Protein AF-D4BNJ8-F1 (afdb_monomer_lite)

Radius of gyration: 36.1 Å; chains: 1; bounding box: 92×86×98 Å

Sequence (258 aa):
MARQASRIDFARETLAFIAYRQGDYKLALREFRTAYRMNGFQDYLPFIADCERGLGNPKKAVELALSDEGKALHGSPKVEMFLVYAGALGDLEMWDKAIDVVHAVGRSQGLPGEYRMRAVQAEQYFLEEAGRNKEAEQLNDLLDRLEDQYADEDIDEDSDDVVVDHDLEDITDDSEVMETLGIDPSEAQYAPELEPEESEEPEESEDAEEPEDDEAAEESDVAESDATEESEESDEPAESEESADDAPAEAESEETEE

InterPro domains:
  IPR011990 Tetratricopeptide-like helical domain superfamily [G3DSA:1.25.40.10] (2-195)

Foldseek 3Di:
DVPVLVVLLVVLQVQLVVCLVVLVLVSNLVSLVVSCVSPVDLLSLLSNLLSCVSVVNLVVSLVSCPDPSVVPDDDPSVLSSLLSNLVSCVSVVVLVVSLVSLVCQLPDPPHQLVSNLSSLQSNLVSCVVVVNNVVSVVSVVVNVVSCVVHVVVPDPVVPPDDPPPPCPPPPPDPVVVCVVVVHDPVVCVPPPPDDPPDDDDDDDDDDDDDDDDDDDDDDDDDDYDDDDDDDDDDDDDDDDDDDDDDDDDDDDDDDDDD

Structure (mmCIF, N/CA/C/O backbone):
data_AF-D4BNJ8-F1
#
_entry.id   AF-D4BNJ8-F1
#
loop_
_atom_site.group_PDB
_atom_site.id
_atom_site.type_symbol
_atom_site.label_atom_id
_atom_site.label_alt_id
_atom_site.label_comp_id
_atom_site.label_asym_id
_atom_site.label_entity_id
_atom_site.label_seq_id
_atom_site.pdbx_PDB_ins_code
_atom_site.Cartn_x
_atom_site.Cartn_y
_atom_site.Cartn_z
_atom_site.occupancy
_atom_site.B_iso_or_equiv
_atom_site.auth_seq_id
_atom_site.auth_comp_id
_atom_site.auth_asym_id
_atom_site.auth_atom_id
_atom_site.pdbx_PDB_model_num
ATOM 1 N N . MET A 1 1 ? 19.213 -4.934 -32.297 1.00 51.72 1 MET A N 1
ATOM 2 C CA . MET A 1 1 ? 19.703 -4.547 -30.951 1.00 51.72 1 MET A CA 1
ATOM 3 C C . MET A 1 1 ? 18.606 -4.375 -29.883 1.00 51.72 1 MET A C 1
ATOM 5 O O . MET A 1 1 ? 18.949 -4.407 -28.714 1.00 51.72 1 MET A O 1
ATOM 9 N N . ALA A 1 2 ? 17.305 -4.286 -30.209 1.00 59.75 2 ALA A N 1
ATOM 10 C CA . ALA A 1 2 ? 16.243 -4.089 -29.199 1.00 59.75 2 ALA A CA 1
ATOM 11 C C . ALA A 1 2 ? 15.861 -5.338 -28.361 1.00 59.75 2 ALA A C 1
ATOM 13 O O . ALA A 1 2 ? 15.387 -5.207 -27.240 1.00 59.75 2 ALA A O 1
ATOM 14 N N . ARG A 1 3 ? 16.098 -6.556 -28.874 1.00 56.00 3 ARG A N 1
ATOM 15 C CA . ARG A 1 3 ? 15.611 -7.815 -28.269 1.00 56.00 3 ARG A CA 1
ATOM 16 C C . ARG A 1 3 ? 16.326 -8.220 -26.967 1.00 56.00 3 ARG A C 1
ATOM 18 O O . ARG A 1 3 ? 15.766 -8.969 -26.176 1.00 56.00 3 ARG A O 1
ATOM 25 N N . GLN A 1 4 ? 17.561 -7.767 -26.744 1.00 62.19 4 GLN A N 1
ATOM 26 C CA . GLN A 1 4 ? 18.328 -8.128 -25.543 1.00 62.19 4 GLN A CA 1
ATOM 27 C C . GLN A 1 4 ? 18.026 -7.194 -24.369 1.00 62.19 4 GLN A C 1
ATOM 29 O O . GLN A 1 4 ? 17.901 -7.669 -23.247 1.00 62.19 4 GLN A O 1
ATOM 34 N N . ALA A 1 5 ? 17.810 -5.900 -24.633 1.00 60.88 5 ALA A N 1
ATOM 35 C CA . ALA A 1 5 ? 17.347 -4.951 -23.622 1.00 60.88 5 ALA A CA 1
ATOM 36 C C . ALA A 1 5 ? 15.962 -5.345 -23.076 1.00 60.88 5 ALA A C 1
ATOM 38 O O . ALA A 1 5 ? 15.812 -5.484 -21.868 1.00 60.88 5 ALA A O 1
ATOM 39 N N . SER A 1 6 ? 15.006 -5.686 -23.954 1.00 66.69 6 SER A N 1
ATOM 40 C CA . SER A 1 6 ? 13.657 -6.103 -23.535 1.00 66.69 6 SER A CA 1
ATOM 41 C C . SER A 1 6 ? 13.642 -7.382 -22.685 1.00 66.69 6 SER A C 1
ATOM 43 O O . SER A 1 6 ? 12.815 -7.525 -21.790 1.00 66.69 6 SER A O 1
ATOM 45 N N . ARG A 1 7 ? 14.562 -8.324 -22.939 1.00 76.75 7 ARG A N 1
ATOM 46 C CA . ARG A 1 7 ? 14.707 -9.547 -22.127 1.00 76.75 7 ARG A CA 1
ATOM 47 C C . ARG A 1 7 ? 15.288 -9.264 -20.743 1.00 76.75 7 ARG A C 1
ATOM 49 O O . ARG A 1 7 ? 14.907 -9.925 -19.784 1.00 76.75 7 ARG A O 1
ATOM 56 N N . ILE A 1 8 ? 16.207 -8.304 -20.641 1.00 80.31 8 ILE A N 1
ATOM 57 C CA . ILE A 1 8 ? 16.801 -7.906 -19.359 1.00 80.31 8 ILE A CA 1
ATOM 58 C C . ILE A 1 8 ? 15.751 -7.203 -18.493 1.00 80.31 8 ILE A C 1
ATOM 60 O O . ILE A 1 8 ? 15.687 -7.486 -17.300 1.00 80.31 8 ILE A O 1
ATOM 64 N N . ASP A 1 9 ? 14.906 -6.355 -19.084 1.00 79.19 9 ASP A N 1
ATOM 65 C CA . ASP A 1 9 ? 13.809 -5.684 -18.373 1.00 79.19 9 ASP A CA 1
ATOM 66 C C . ASP A 1 9 ? 12.853 -6.703 -17.744 1.00 79.19 9 ASP A C 1
ATOM 68 O O . ASP A 1 9 ? 12.615 -6.667 -16.537 1.00 79.19 9 ASP A O 1
ATOM 72 N N . PHE A 1 10 ? 12.397 -7.673 -18.543 1.00 87.81 10 PHE A N 1
ATOM 73 C CA . PHE A 1 10 ? 11.491 -8.731 -18.092 1.00 87.81 10 PHE A CA 1
ATOM 74 C C . PHE A 1 10 ? 12.106 -9.627 -17.005 1.00 87.81 10 PHE A C 1
ATOM 76 O O . PHE A 1 10 ? 11.454 -9.962 -16.016 1.00 87.81 10 PHE A O 1
ATOM 83 N N . ALA A 1 11 ? 13.382 -10.003 -17.147 1.00 92.44 11 ALA A N 1
ATOM 84 C CA . ALA A 1 11 ? 14.069 -10.810 -16.139 1.00 92.44 11 ALA A CA 1
ATOM 85 C C . ALA A 1 11 ? 14.184 -10.072 -14.793 1.00 92.44 11 ALA A C 1
ATOM 87 O O . ALA A 1 11 ? 14.033 -10.684 -13.735 1.00 92.44 11 ALA A O 1
ATOM 88 N N . ARG A 1 12 ? 14.421 -8.754 -14.823 1.00 94.19 12 ARG A N 1
ATOM 89 C CA . ARG A 1 12 ? 14.476 -7.920 -13.613 1.00 94.19 12 ARG A CA 1
ATOM 90 C C . ARG A 1 12 ? 13.119 -7.766 -12.955 1.00 94.19 12 ARG A C 1
ATOM 92 O O . ARG A 1 12 ? 13.034 -7.890 -11.740 1.00 94.19 12 ARG A O 1
ATOM 99 N N . GLU A 1 13 ? 12.080 -7.521 -13.743 1.00 95.12 13 GLU A N 1
ATOM 100 C CA . GLU A 1 13 ? 10.700 -7.469 -13.263 1.00 95.12 13 GLU A CA 1
ATOM 101 C C . GLU A 1 13 ? 10.307 -8.780 -12.570 1.00 95.12 13 GLU A C 1
ATOM 103 O O . GLU A 1 13 ? 9.860 -8.775 -11.425 1.00 95.12 13 GLU A O 1
ATOM 108 N N . THR A 1 14 ? 10.575 -9.912 -13.223 1.00 96.75 14 THR A N 1
ATOM 109 C CA . THR A 1 14 ? 10.285 -11.242 -12.672 1.00 96.75 14 THR A CA 1
ATOM 110 C C . THR A 1 14 ? 11.008 -11.460 -11.341 1.00 96.75 14 THR A C 1
ATOM 112 O O . THR A 1 14 ? 10.397 -11.878 -10.357 1.00 96.75 14 THR A O 1
ATOM 115 N N . LEU A 1 15 ? 12.302 -11.125 -11.274 1.00 97.81 15 LEU A N 1
ATOM 116 C CA . LEU A 1 15 ? 13.073 -11.215 -10.033 1.00 97.81 15 LEU A CA 1
ATOM 117 C C . LEU A 1 15 ? 12.517 -10.289 -8.941 1.00 97.81 15 LEU A C 1
ATOM 119 O O . LEU A 1 15 ? 12.470 -10.691 -7.779 1.00 97.81 15 LEU A O 1
ATOM 123 N N . ALA A 1 16 ? 12.078 -9.079 -9.299 1.00 98.19 16 ALA A N 1
ATOM 124 C CA . ALA A 1 16 ? 11.495 -8.127 -8.362 1.00 98.19 16 ALA A CA 1
ATOM 125 C C . ALA A 1 16 ? 10.220 -8.682 -7.713 1.00 98.19 16 ALA A C 1
ATOM 127 O O . ALA A 1 16 ? 10.100 -8.652 -6.488 1.00 98.19 16 ALA A O 1
ATOM 128 N N . PHE A 1 17 ? 9.309 -9.254 -8.507 1.00 98.06 17 PHE A N 1
ATOM 129 C CA . PHE A 1 17 ? 8.076 -9.854 -7.995 1.00 98.06 17 PHE A CA 1
ATOM 130 C C . PHE A 1 17 ? 8.325 -11.095 -7.135 1.00 98.06 17 PHE A C 1
ATOM 132 O O . PHE A 1 17 ? 7.702 -11.236 -6.081 1.00 98.06 17 PHE A O 1
ATOM 139 N N . ILE A 1 18 ? 9.256 -11.969 -7.535 1.00 98.50 18 ILE A N 1
ATOM 140 C CA . ILE A 1 18 ? 9.632 -13.141 -6.730 1.00 98.50 18 ILE A CA 1
ATOM 141 C C . ILE A 1 18 ? 10.194 -12.693 -5.376 1.00 98.50 18 ILE A C 1
ATOM 143 O O . ILE A 1 18 ? 9.737 -13.168 -4.336 1.00 98.50 18 ILE A O 1
ATOM 147 N N . ALA A 1 19 ? 11.140 -11.749 -5.377 1.00 98.56 19 ALA A N 1
ATOM 148 C CA . ALA A 1 19 ? 11.735 -11.217 -4.155 1.00 98.56 19 ALA A CA 1
ATOM 149 C C . ALA A 1 19 ? 10.689 -10.537 -3.259 1.00 98.56 19 ALA A C 1
ATOM 151 O O . ALA A 1 19 ? 10.668 -10.774 -2.052 1.00 98.56 19 ALA A O 1
ATOM 152 N N . TYR A 1 20 ? 9.783 -9.750 -3.851 1.00 98.50 20 TYR A N 1
ATOM 153 C CA . TYR A 1 20 ? 8.691 -9.090 -3.136 1.00 98.50 20 TYR A CA 1
ATOM 154 C C . TYR A 1 20 ? 7.796 -10.110 -2.431 1.00 98.50 20 TYR A C 1
ATOM 156 O O . TYR A 1 20 ? 7.532 -9.982 -1.238 1.00 98.50 20 TYR A O 1
ATOM 164 N N . ARG A 1 21 ? 7.402 -11.181 -3.130 1.00 98.19 21 ARG A N 1
ATOM 165 C CA . ARG A 1 21 ? 6.550 -12.230 -2.556 1.00 98.19 21 ARG A CA 1
ATOM 166 C C . ARG A 1 21 ? 7.252 -13.051 -1.470 1.00 98.19 21 ARG A C 1
ATOM 168 O O . ARG A 1 21 ? 6.585 -13.568 -0.581 1.00 98.19 21 ARG A O 1
ATOM 175 N N . GLN A 1 22 ? 8.577 -13.157 -1.523 1.00 98.25 22 GLN A N 1
ATOM 176 C CA . GLN A 1 22 ? 9.392 -13.789 -0.479 1.00 98.25 22 GLN A CA 1
ATOM 177 C C . GLN A 1 22 ? 9.694 -12.857 0.707 1.00 98.25 22 GLN A C 1
ATOM 179 O O . GLN A 1 22 ? 10.289 -13.300 1.687 1.00 98.25 22 GLN A O 1
ATOM 184 N N . GLY A 1 23 ? 9.305 -11.580 0.633 1.00 97.94 23 GLY A N 1
ATOM 185 C CA . GLY A 1 23 ? 9.599 -10.582 1.659 1.00 97.94 23 GLY A CA 1
ATOM 186 C C . GLY A 1 23 ? 11.042 -10.063 1.641 1.00 97.94 23 GLY A C 1
ATOM 187 O O . GLY A 1 23 ? 11.434 -9.338 2.556 1.00 97.94 23 GLY A O 1
ATOM 188 N N . ASP A 1 24 ? 11.845 -10.372 0.613 1.00 98.62 24 ASP A N 1
ATOM 189 C CA . ASP A 1 24 ? 13.150 -9.727 0.409 1.00 98.62 24 ASP A CA 1
ATOM 190 C C . ASP A 1 24 ? 12.948 -8.342 -0.225 1.00 98.62 24 ASP A C 1
ATOM 192 O O . ASP A 1 24 ? 13.232 -8.089 -1.401 1.00 98.62 24 ASP A O 1
ATOM 196 N N . TYR A 1 25 ? 12.431 -7.417 0.586 1.00 98.62 25 TYR A N 1
ATOM 197 C CA . TYR A 1 25 ? 12.104 -6.058 0.158 1.00 98.62 25 TYR A CA 1
ATOM 198 C C . TYR A 1 25 ? 13.330 -5.267 -0.299 1.00 98.62 25 TYR A C 1
ATOM 200 O O . TYR A 1 25 ? 13.213 -4.361 -1.123 1.00 98.62 25 TYR A O 1
ATOM 208 N N . LYS A 1 26 ? 14.530 -5.612 0.185 1.00 98.69 26 LYS A N 1
ATOM 209 C CA . LYS A 1 26 ? 15.772 -4.954 -0.234 1.00 98.69 26 LYS A CA 1
ATOM 210 C C . LYS A 1 26 ? 16.114 -5.313 -1.677 1.00 98.69 26 LYS A C 1
ATOM 212 O O . LYS A 1 26 ? 16.446 -4.420 -2.462 1.00 98.69 26 LYS A O 1
ATOM 217 N N . LEU A 1 27 ? 16.041 -6.599 -2.021 1.00 98.56 27 LEU A N 1
ATOM 218 C CA . LEU A 1 27 ? 16.237 -7.070 -3.387 1.00 98.56 27 LEU A CA 1
ATOM 219 C C . LEU A 1 27 ? 15.123 -6.559 -4.305 1.00 98.56 27 LEU A C 1
ATOM 221 O O . LEU A 1 27 ? 15.424 -5.954 -5.335 1.00 98.56 27 LEU A O 1
ATOM 225 N N . ALA A 1 28 ? 13.863 -6.717 -3.894 1.00 98.69 28 ALA A N 1
ATOM 226 C CA . ALA A 1 28 ? 12.701 -6.276 -4.660 1.00 98.69 28 ALA A CA 1
ATOM 227 C C . ALA A 1 28 ? 12.782 -4.785 -5.015 1.00 98.69 28 ALA A C 1
ATOM 229 O O . ALA A 1 28 ? 12.699 -4.415 -6.185 1.00 98.69 28 ALA A O 1
ATOM 230 N N . LEU A 1 29 ? 13.058 -3.922 -4.031 1.00 98.62 29 LEU A N 1
ATOM 231 C CA . LEU A 1 29 ? 13.186 -2.478 -4.233 1.00 98.62 29 LEU A CA 1
ATOM 232 C C . LEU A 1 29 ? 14.278 -2.115 -5.245 1.00 98.62 29 LEU A C 1
ATOM 234 O O . LEU A 1 29 ? 14.100 -1.207 -6.061 1.00 98.62 29 LEU A O 1
ATOM 238 N N . ARG A 1 30 ? 15.425 -2.804 -5.191 1.00 98.50 30 ARG A N 1
ATOM 239 C CA . ARG A 1 30 ? 16.535 -2.579 -6.125 1.00 98.50 30 ARG A CA 1
ATOM 240 C C . ARG A 1 30 ? 16.137 -2.940 -7.554 1.00 98.50 30 ARG A C 1
ATOM 242 O O . ARG A 1 30 ? 16.444 -2.176 -8.477 1.00 98.50 30 ARG A O 1
ATOM 249 N N . GLU A 1 31 ? 15.480 -4.080 -7.736 1.00 98.25 31 GLU A N 1
ATOM 250 C CA . GLU A 1 31 ? 15.080 -4.553 -9.060 1.00 98.25 31 GLU A CA 1
ATOM 251 C C . GLU A 1 31 ? 13.914 -3.735 -9.625 1.00 98.25 31 GLU A C 1
ATOM 253 O O . GLU A 1 31 ? 14.045 -3.252 -10.747 1.00 98.25 31 GLU A O 1
ATOM 258 N N . PHE A 1 32 ? 12.866 -3.426 -8.848 1.00 98.19 32 PHE A N 1
ATOM 259 C CA . PHE A 1 32 ? 11.777 -2.547 -9.299 1.00 98.19 32 PHE A CA 1
ATOM 260 C C . PHE A 1 32 ? 12.277 -1.160 -9.707 1.00 98.19 32 PHE A C 1
ATOM 262 O O . PHE A 1 32 ? 11.915 -0.662 -10.768 1.00 98.19 32 PHE A O 1
ATOM 269 N N . ARG A 1 33 ? 13.172 -0.536 -8.927 1.00 97.56 33 ARG A N 1
ATOM 270 C CA . ARG A 1 33 ? 13.778 0.757 -9.307 1.00 97.56 33 ARG A CA 1
ATOM 271 C C . ARG A 1 33 ? 14.600 0.668 -10.584 1.00 97.56 33 ARG A C 1
ATOM 273 O O . ARG A 1 33 ? 14.717 1.649 -11.316 1.00 97.56 33 ARG A O 1
ATOM 280 N N . THR A 1 34 ? 15.240 -0.470 -10.822 1.00 96.62 34 THR A N 1
ATOM 281 C CA . THR A 1 34 ? 16.028 -0.676 -12.035 1.00 96.62 34 THR A CA 1
ATOM 282 C C . THR A 1 34 ? 15.115 -0.901 -13.230 1.00 96.62 34 THR A C 1
ATOM 284 O O . THR A 1 34 ? 15.275 -0.183 -14.211 1.00 96.62 34 THR A O 1
ATOM 287 N N . ALA A 1 35 ? 14.114 -1.776 -13.117 1.00 95.19 35 ALA A N 1
ATOM 288 C CA . ALA A 1 35 ? 13.086 -1.983 -14.134 1.00 95.19 35 ALA A CA 1
ATOM 289 C C . ALA A 1 35 ? 12.374 -0.664 -14.482 1.00 95.19 35 ALA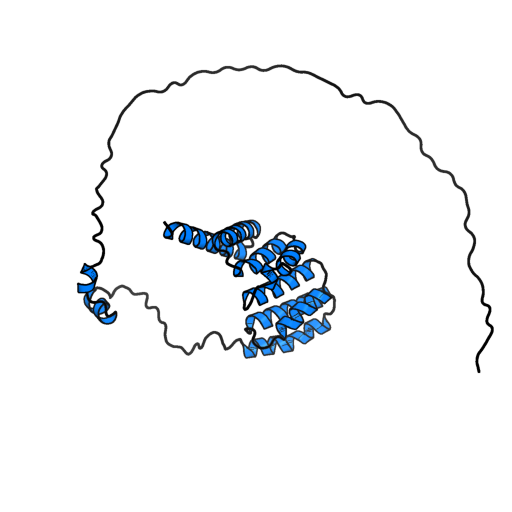 A C 1
ATOM 291 O O . ALA A 1 35 ? 12.335 -0.283 -15.649 1.00 95.19 35 ALA A O 1
ATOM 292 N N . TYR A 1 36 ? 11.950 0.106 -13.474 1.00 95.25 36 TYR A N 1
ATOM 293 C CA . TYR A 1 36 ? 11.321 1.416 -13.657 1.00 95.25 36 TYR A CA 1
ATOM 294 C C . TYR A 1 36 ? 12.204 2.403 -14.428 1.00 95.25 36 TYR A C 1
ATOM 296 O O . TYR A 1 36 ? 11.727 3.086 -15.326 1.00 95.25 36 TYR A O 1
ATOM 304 N N . ARG A 1 37 ? 13.512 2.469 -14.142 1.00 95.12 37 ARG A N 1
ATOM 305 C CA . ARG A 1 37 ? 14.434 3.327 -14.912 1.00 95.12 37 ARG A CA 1
ATOM 306 C C . ARG A 1 37 ? 14.628 2.858 -16.353 1.00 95.12 37 ARG A C 1
ATOM 308 O O . ARG A 1 37 ? 14.961 3.685 -17.196 1.00 95.12 37 ARG A O 1
ATOM 315 N N . MET A 1 38 ? 14.494 1.559 -16.616 1.00 92.38 38 MET A N 1
ATOM 316 C CA . MET A 1 38 ? 14.711 0.986 -17.945 1.00 92.38 38 MET A CA 1
ATOM 317 C C . MET A 1 38 ? 13.496 1.178 -18.857 1.00 92.38 38 MET A C 1
ATOM 319 O O . MET A 1 38 ? 13.671 1.580 -20.005 1.00 92.38 38 MET A O 1
ATOM 323 N N . ASN A 1 39 ? 12.281 0.951 -18.347 1.00 92.06 39 ASN A N 1
ATOM 324 C CA . ASN A 1 39 ? 11.057 0.960 -19.158 1.00 92.06 39 ASN A CA 1
ATOM 325 C C . ASN A 1 39 ? 10.043 2.064 -18.796 1.00 92.06 39 ASN A C 1
ATOM 327 O O . ASN A 1 39 ? 9.120 2.306 -19.569 1.00 92.06 39 ASN A O 1
ATOM 331 N N . GLY A 1 40 ? 10.205 2.754 -17.663 1.00 92.62 40 GLY A N 1
ATOM 332 C CA . GLY A 1 40 ? 9.307 3.825 -17.217 1.00 92.62 40 GLY A CA 1
ATOM 333 C C . GLY A 1 40 ? 7.916 3.362 -16.769 1.00 92.62 40 GLY A C 1
ATOM 334 O O . GLY A 1 40 ? 7.013 4.192 -16.678 1.00 92.62 40 GLY A O 1
ATOM 335 N N . PHE A 1 41 ? 7.711 2.066 -16.517 1.00 94.44 41 PHE A N 1
ATOM 336 C CA . PHE A 1 41 ? 6.387 1.517 -16.225 1.00 94.44 41 PHE A CA 1
ATOM 337 C C . PHE A 1 41 ? 5.912 1.898 -14.816 1.00 94.44 41 PHE A C 1
ATOM 339 O O . PHE A 1 41 ? 6.446 1.433 -13.808 1.00 94.44 41 PHE A O 1
ATOM 346 N N . GLN A 1 42 ? 4.920 2.787 -14.742 1.00 95.56 42 GLN A N 1
ATOM 347 C CA . GLN A 1 42 ? 4.470 3.396 -13.485 1.00 95.56 42 GLN A CA 1
ATOM 348 C C . GLN A 1 42 ? 3.831 2.398 -12.512 1.00 95.56 42 GLN A C 1
ATOM 350 O O . GLN A 1 42 ? 3.833 2.644 -11.308 1.00 95.56 42 GLN A O 1
ATOM 355 N N . ASP A 1 43 ? 3.360 1.251 -12.994 1.00 96.44 43 ASP A N 1
ATOM 356 C CA . ASP A 1 43 ? 2.709 0.224 -12.175 1.00 96.44 43 ASP A CA 1
ATOM 357 C C . ASP A 1 43 ? 3.653 -0.396 -11.131 1.00 96.44 43 ASP A C 1
ATOM 359 O O . ASP A 1 43 ? 3.197 -1.024 -10.180 1.00 96.44 43 ASP A O 1
ATOM 363 N N . TYR A 1 44 ? 4.967 -0.165 -11.234 1.00 97.88 44 TYR A N 1
ATOM 364 C CA . TYR A 1 44 ? 5.924 -0.536 -10.189 1.00 97.88 44 TYR A CA 1
ATOM 365 C C . TYR A 1 44 ? 5.890 0.381 -8.961 1.00 97.88 44 TYR A C 1
ATOM 367 O O . TYR A 1 44 ? 6.391 -0.001 -7.903 1.00 97.88 44 TYR A O 1
ATOM 375 N N . LEU A 1 45 ? 5.342 1.595 -9.064 1.00 98.56 45 LEU A N 1
ATOM 376 C CA . LEU A 1 45 ? 5.397 2.589 -7.987 1.00 98.56 45 LEU A CA 1
ATOM 377 C C . LEU A 1 45 ? 4.759 2.109 -6.669 1.00 98.56 45 LEU A C 1
ATOM 379 O O . LEU A 1 45 ? 5.394 2.321 -5.633 1.00 98.56 45 LEU A O 1
ATOM 383 N N . PRO A 1 46 ? 3.585 1.440 -6.651 1.00 98.69 46 PRO A N 1
ATOM 384 C CA . PRO A 1 46 ? 3.021 0.883 -5.419 1.00 98.69 46 PRO A CA 1
ATOM 385 C C . PRO A 1 46 ? 3.949 -0.147 -4.766 1.00 98.69 46 PRO A C 1
ATOM 387 O O . PRO A 1 46 ? 4.185 -0.078 -3.564 1.00 98.69 46 PRO A O 1
ATOM 390 N N . PHE A 1 47 ? 4.559 -1.037 -5.555 1.00 98.75 47 PHE A N 1
ATOM 391 C CA . PHE A 1 47 ? 5.506 -2.035 -5.047 1.00 98.75 47 PHE A CA 1
ATOM 392 C C . PHE A 1 47 ? 6.779 -1.393 -4.488 1.00 98.75 47 PHE A C 1
ATOM 394 O O . PHE A 1 47 ? 7.284 -1.814 -3.450 1.00 98.75 47 PHE A O 1
ATOM 401 N N . ILE A 1 48 ? 7.293 -0.343 -5.138 1.00 98.81 48 ILE A N 1
ATOM 402 C CA . ILE A 1 48 ? 8.440 0.435 -4.644 1.00 98.81 48 ILE A CA 1
ATOM 403 C C . ILE A 1 48 ? 8.098 1.097 -3.303 1.00 98.81 48 ILE A C 1
ATOM 405 O O . ILE A 1 48 ? 8.908 1.034 -2.377 1.00 98.81 48 ILE A O 1
ATOM 409 N N . ALA A 1 49 ? 6.918 1.717 -3.191 1.00 98.88 49 ALA A N 1
ATOM 410 C CA . ALA A 1 49 ? 6.449 2.329 -1.949 1.00 98.88 49 ALA A CA 1
ATOM 411 C C . ALA A 1 49 ? 6.303 1.283 -0.833 1.00 98.88 49 ALA A C 1
ATOM 413 O O . ALA A 1 49 ? 6.769 1.503 0.284 1.00 98.88 49 ALA A O 1
ATOM 414 N N . ASP A 1 50 ? 5.725 0.124 -1.139 1.00 98.75 50 ASP A N 1
ATOM 415 C CA . ASP A 1 50 ? 5.502 -0.927 -0.151 1.00 98.75 50 ASP A CA 1
ATOM 416 C C . ASP A 1 50 ? 6.808 -1.595 0.298 1.00 98.75 50 ASP A C 1
ATOM 418 O O . ASP A 1 50 ? 7.003 -1.846 1.483 1.00 98.75 50 ASP A O 1
ATOM 422 N N . CYS A 1 51 ? 7.779 -1.768 -0.605 1.00 98.81 51 CYS A N 1
ATOM 423 C CA . CYS A 1 51 ? 9.119 -2.205 -0.212 1.00 98.81 51 CYS A CA 1
ATOM 424 C C . CYS A 1 51 ? 9.801 -1.198 0.728 1.00 98.81 51 CYS A C 1
ATOM 426 O O . CYS A 1 51 ? 10.502 -1.606 1.651 1.00 98.81 51 CYS A O 1
ATOM 428 N N . GLU A 1 52 ? 9.621 0.115 0.525 1.00 98.75 52 GLU A N 1
ATOM 429 C CA . GLU A 1 52 ? 10.138 1.114 1.471 1.00 98.75 52 GLU A CA 1
ATOM 430 C C . GLU A 1 52 ? 9.476 0.970 2.850 1.00 98.75 52 GLU A C 1
ATOM 432 O O . GLU A 1 52 ? 10.190 1.040 3.852 1.00 98.75 52 GLU A O 1
ATOM 437 N N . ARG A 1 53 ? 8.165 0.685 2.928 1.00 98.44 53 ARG A N 1
ATOM 438 C CA . ARG A 1 53 ? 7.499 0.336 4.200 1.00 98.44 53 ARG A CA 1
ATOM 439 C C . ARG A 1 53 ? 8.088 -0.923 4.826 1.00 98.44 53 ARG A C 1
ATOM 441 O O . ARG A 1 53 ? 8.476 -0.889 5.989 1.00 98.44 53 ARG A O 1
ATOM 448 N N . GLY A 1 54 ? 8.235 -1.998 4.049 1.00 98.19 54 GLY A N 1
ATOM 449 C CA . GLY A 1 54 ? 8.807 -3.271 4.501 1.00 98.19 54 GLY A CA 1
ATOM 450 C C . GLY A 1 54 ? 10.253 -3.162 5.003 1.00 98.19 54 GLY A C 1
ATOM 451 O O . GLY A 1 54 ? 10.700 -3.986 5.795 1.00 98.19 54 GLY A O 1
ATOM 452 N N . LEU A 1 55 ? 10.980 -2.116 4.595 1.00 98.56 55 LEU A N 1
ATOM 453 C CA . LEU A 1 55 ? 12.315 -1.768 5.095 1.00 98.56 55 LEU A CA 1
ATOM 454 C C . LEU A 1 55 ? 12.301 -0.778 6.276 1.00 98.56 55 LEU A C 1
ATOM 456 O O . LEU A 1 55 ? 13.363 -0.299 6.677 1.00 98.56 55 LEU A O 1
ATOM 460 N N . GLY A 1 56 ? 11.129 -0.442 6.817 1.00 98.31 56 GLY A N 1
ATOM 461 C CA . GLY A 1 56 ? 10.970 0.486 7.938 1.00 98.31 56 GLY A CA 1
ATOM 462 C C . GLY A 1 56 ? 11.035 1.967 7.553 1.00 98.31 56 GLY A C 1
ATOM 463 O O . GLY A 1 56 ? 11.289 2.810 8.411 1.00 98.31 56 GLY A O 1
ATOM 464 N N . ASN A 1 57 ? 10.806 2.314 6.281 1.00 98.62 57 ASN A N 1
ATOM 465 C CA . ASN A 1 57 ? 10.796 3.696 5.787 1.00 98.62 57 ASN A CA 1
ATOM 466 C C . ASN A 1 57 ? 9.391 4.168 5.344 1.00 98.62 57 ASN A C 1
ATOM 468 O O . ASN A 1 57 ? 9.241 4.642 4.211 1.00 98.62 57 ASN A O 1
ATOM 472 N N . PRO A 1 58 ? 8.353 4.135 6.201 1.00 98.56 58 PRO A N 1
ATOM 473 C CA . PRO A 1 58 ? 6.990 4.497 5.794 1.00 98.56 58 PRO A CA 1
ATOM 474 C C . PRO A 1 58 ? 6.863 5.953 5.314 1.00 98.56 58 PRO A C 1
ATOM 476 O O . PRO A 1 58 ? 6.075 6.253 4.420 1.00 98.56 58 PRO A O 1
ATOM 479 N N . LYS A 1 59 ? 7.713 6.867 5.805 1.00 98.62 59 LYS A N 1
ATOM 480 C CA . LYS A 1 59 ? 7.764 8.256 5.311 1.00 98.62 59 LYS A CA 1
ATOM 481 C C . LYS A 1 59 ? 8.100 8.345 3.820 1.00 98.62 59 LYS A C 1
ATOM 483 O O . LYS A 1 59 ? 7.501 9.149 3.118 1.00 98.62 59 LYS A O 1
ATOM 488 N N . LYS A 1 60 ? 9.001 7.493 3.320 1.00 98.69 60 LYS A N 1
ATOM 489 C CA . LYS A 1 60 ? 9.340 7.461 1.888 1.00 98.69 60 LYS A CA 1
ATOM 490 C C . LYS A 1 60 ? 8.194 6.914 1.044 1.00 98.69 60 LYS A C 1
ATOM 492 O O . LYS A 1 60 ? 7.993 7.374 -0.074 1.00 98.69 60 LYS A O 1
ATOM 497 N N . ALA A 1 61 ? 7.434 5.959 1.578 1.00 98.62 61 ALA A N 1
ATOM 498 C CA . ALA A 1 61 ? 6.234 5.459 0.919 1.00 98.62 61 ALA A CA 1
ATOM 499 C C . ALA A 1 61 ? 5.175 6.566 0.785 1.00 98.62 61 ALA A C 1
ATOM 501 O O . ALA A 1 61 ? 4.620 6.759 -0.294 1.00 98.62 61 ALA A O 1
ATOM 502 N N . VAL A 1 62 ? 4.973 7.362 1.844 1.00 98.69 62 VAL A N 1
ATOM 503 C CA . VAL A 1 62 ? 4.119 8.562 1.819 1.00 98.69 62 VAL A CA 1
ATOM 504 C C . VAL A 1 62 ? 4.613 9.587 0.795 1.00 98.69 62 VAL A C 1
ATOM 506 O O . VAL A 1 62 ? 3.817 10.085 0.001 1.00 98.69 62 VAL A O 1
ATOM 509 N N . GLU A 1 63 ? 5.911 9.897 0.781 1.00 98.69 63 GLU A N 1
ATOM 510 C CA . GLU A 1 63 ? 6.500 10.826 -0.193 1.00 98.69 63 GLU A CA 1
ATOM 511 C C . GLU A 1 63 ? 6.270 10.363 -1.636 1.00 98.69 63 GLU A C 1
ATOM 513 O O . GLU A 1 63 ? 5.874 11.169 -2.478 1.00 98.69 63 GLU A O 1
ATOM 518 N N . LEU A 1 64 ? 6.453 9.068 -1.916 1.00 98.44 64 LEU A N 1
ATOM 519 C CA . LEU A 1 64 ? 6.245 8.503 -3.248 1.00 98.44 64 LEU A CA 1
ATOM 520 C C . LEU A 1 64 ? 4.768 8.517 -3.662 1.00 98.44 64 LEU A C 1
ATOM 522 O O . LEU A 1 64 ? 4.452 8.891 -4.788 1.00 98.44 64 LEU A O 1
ATOM 526 N N . ALA A 1 65 ? 3.852 8.174 -2.754 1.00 98.25 65 ALA A N 1
ATOM 527 C CA . ALA A 1 65 ? 2.415 8.233 -3.021 1.00 98.25 65 ALA A CA 1
ATOM 528 C C . ALA A 1 65 ? 1.935 9.661 -3.349 1.00 98.25 65 ALA A C 1
ATOM 530 O O . ALA A 1 65 ? 1.016 9.850 -4.150 1.00 98.25 65 ALA A O 1
ATOM 531 N N . LEU A 1 66 ? 2.567 10.672 -2.742 1.00 97.94 66 LEU A N 1
ATOM 532 C CA . LEU A 1 66 ? 2.246 12.089 -2.924 1.00 97.94 66 LEU A CA 1
ATOM 533 C C . LEU A 1 66 ? 3.053 12.776 -4.039 1.00 97.94 66 LEU A C 1
ATOM 535 O O . LEU A 1 66 ? 2.802 13.961 -4.307 1.00 97.94 66 LEU A O 1
ATOM 539 N N . SER A 1 67 ? 3.983 12.071 -4.689 1.00 98.12 67 SER A N 1
ATOM 540 C CA . SER A 1 67 ? 4.750 12.592 -5.823 1.00 98.12 67 SER A CA 1
ATOM 541 C C . SER A 1 67 ? 3.855 12.837 -7.042 1.00 98.12 67 SER A C 1
ATOM 543 O O . SER A 1 67 ? 2.696 12.411 -7.085 1.00 98.12 67 SER A O 1
ATOM 545 N N . ASP A 1 68 ? 4.373 13.545 -8.045 1.00 97.88 68 ASP A N 1
ATOM 546 C CA . ASP A 1 68 ? 3.626 13.790 -9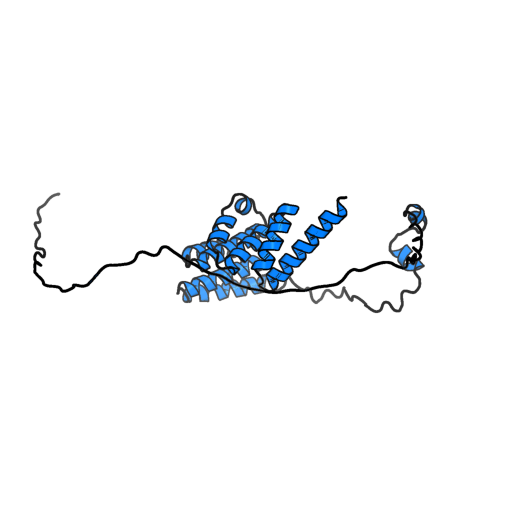.282 1.00 97.88 68 ASP A CA 1
ATOM 547 C C . ASP A 1 68 ? 3.347 12.478 -10.032 1.00 97.88 68 ASP A C 1
ATOM 549 O O . ASP A 1 68 ? 2.245 12.277 -10.541 1.00 97.88 68 ASP A O 1
ATOM 553 N N . GLU A 1 69 ? 4.294 11.538 -10.015 1.00 96.44 69 GLU A N 1
ATOM 554 C CA . GLU A 1 69 ? 4.142 10.200 -10.588 1.00 96.44 69 GLU A CA 1
ATOM 555 C C . GLU A 1 69 ? 3.102 9.371 -9.824 1.00 96.44 69 GLU A C 1
ATOM 557 O O . GLU A 1 69 ? 2.207 8.792 -10.439 1.00 96.44 69 GLU A O 1
ATOM 562 N N . GLY A 1 70 ? 3.148 9.366 -8.486 1.00 96.44 70 GLY A N 1
ATOM 563 C CA . GLY A 1 70 ? 2.146 8.681 -7.660 1.00 96.44 70 GLY A CA 1
ATOM 564 C C . GLY A 1 70 ? 0.738 9.263 -7.839 1.00 96.44 70 GLY A C 1
ATOM 565 O O . GLY A 1 70 ? -0.268 8.541 -7.860 1.00 96.44 70 GLY A O 1
ATOM 566 N N . LYS A 1 71 ? 0.639 10.581 -8.046 1.00 96.12 71 LYS A N 1
ATOM 567 C CA . LYS A 1 71 ? -0.620 11.257 -8.381 1.00 96.12 71 LYS A CA 1
ATOM 568 C C . LYS A 1 71 ? -1.129 10.886 -9.770 1.00 96.12 71 LYS A C 1
ATOM 570 O O . LYS A 1 71 ? -2.339 10.698 -9.893 1.00 96.12 71 LYS A O 1
ATOM 575 N N . ALA A 1 72 ? -0.238 10.743 -10.750 1.00 96.00 72 ALA A N 1
ATOM 576 C CA . ALA A 1 72 ? -0.563 10.429 -12.141 1.00 96.00 72 ALA A CA 1
ATOM 577 C C . ALA A 1 72 ? -1.073 8.995 -12.370 1.00 96.00 72 ALA A C 1
ATOM 579 O O . ALA A 1 72 ? -1.709 8.751 -13.394 1.00 96.00 72 ALA A O 1
ATOM 580 N N . LEU A 1 73 ? -0.845 8.076 -11.423 1.00 96.44 73 LEU A N 1
ATOM 581 C CA . LEU A 1 73 ? -1.380 6.714 -11.481 1.00 96.44 73 LEU A CA 1
ATOM 582 C C . LEU A 1 73 ? -2.905 6.689 -11.687 1.00 96.44 73 LEU A C 1
ATOM 584 O O . LEU A 1 73 ? -3.652 7.506 -11.138 1.00 96.44 73 LEU A O 1
ATOM 588 N N . HIS A 1 74 ? -3.372 5.677 -12.414 1.00 94.56 74 HIS A N 1
ATOM 589 C CA . HIS A 1 74 ? -4.785 5.414 -12.684 1.00 94.56 74 HIS A CA 1
ATOM 590 C C . HIS A 1 74 ? -5.086 3.909 -12.644 1.00 94.56 74 HIS A C 1
ATOM 592 O O . HIS A 1 74 ? -4.182 3.091 -12.795 1.00 94.56 74 HIS A O 1
ATOM 598 N N . GLY A 1 75 ? -6.357 3.531 -12.490 1.00 93.69 75 GLY A N 1
ATOM 599 C CA . GLY A 1 75 ? -6.771 2.123 -12.490 1.00 93.69 75 GLY A CA 1
ATOM 600 C C . GLY A 1 75 ? -6.239 1.334 -11.289 1.00 93.69 75 GLY A C 1
ATOM 601 O O . GLY A 1 75 ? -6.090 1.890 -10.201 1.00 93.69 75 GLY A O 1
ATOM 602 N N . SER A 1 76 ? -5.954 0.046 -11.491 1.00 94.81 76 SER A N 1
ATOM 603 C CA . SER A 1 76 ? -5.480 -0.877 -10.445 1.00 94.81 76 SER A CA 1
ATOM 604 C C . SER A 1 76 ? -4.235 -0.365 -9.687 1.00 94.81 76 SER A C 1
ATOM 606 O O . SER A 1 76 ? -4.312 -0.250 -8.462 1.00 94.81 76 SER A O 1
ATOM 608 N N . PRO A 1 77 ? -3.154 0.101 -10.349 1.00 96.44 77 PRO A N 1
ATOM 609 C CA . PRO A 1 77 ? -1.983 0.648 -9.654 1.00 96.44 77 PRO A CA 1
ATOM 610 C C . PRO A 1 77 ? -2.297 1.833 -8.737 1.00 96.44 77 PRO A C 1
ATOM 612 O O . PRO A 1 77 ? -1.647 2.026 -7.710 1.00 96.44 77 PRO A O 1
ATOM 615 N N . LYS A 1 78 ? -3.307 2.644 -9.079 1.00 97.25 78 LYS A N 1
ATOM 616 C CA . LYS A 1 78 ? -3.730 3.760 -8.226 1.00 97.25 78 LYS A CA 1
ATOM 617 C C . LYS A 1 78 ? -4.382 3.269 -6.940 1.00 97.25 78 LYS A C 1
ATOM 619 O O . LYS A 1 78 ? -4.145 3.848 -5.883 1.00 97.25 78 LYS A O 1
ATOM 624 N N . VAL A 1 79 ? -5.205 2.230 -7.038 1.00 97.38 79 VAL A N 1
ATOM 625 C CA . VAL A 1 79 ? -5.869 1.610 -5.888 1.00 97.38 79 VAL A CA 1
ATOM 626 C C . VAL A 1 79 ? -4.835 0.949 -4.984 1.00 97.38 79 VAL A C 1
ATOM 628 O O . VAL A 1 79 ? -4.840 1.204 -3.783 1.00 97.38 79 VAL A O 1
ATOM 631 N N . GLU A 1 80 ? -3.887 0.212 -5.565 1.00 98.00 80 GLU A N 1
ATOM 632 C CA . GLU A 1 80 ? -2.764 -0.368 -4.822 1.00 98.00 80 GLU A CA 1
ATOM 633 C C . GLU A 1 80 ? -1.939 0.716 -4.118 1.00 98.00 80 GLU A C 1
ATOM 635 O O . GLU A 1 80 ? -1.647 0.596 -2.931 1.00 98.00 80 GLU A O 1
ATOM 640 N N . MET A 1 81 ? -1.645 1.838 -4.789 1.00 98.62 81 MET A N 1
ATOM 641 C CA . MET A 1 81 ? -0.963 2.965 -4.146 1.00 98.62 81 MET A CA 1
ATOM 642 C C . MET A 1 81 ? -1.753 3.520 -2.951 1.00 98.62 81 MET A C 1
ATOM 644 O O . MET A 1 81 ? -1.146 3.871 -1.943 1.00 98.62 81 MET A O 1
ATOM 648 N N . PHE A 1 82 ? -3.087 3.601 -3.022 1.00 98.62 82 PHE A N 1
ATOM 649 C CA . PHE A 1 82 ? -3.898 4.053 -1.885 1.00 98.62 82 PHE A CA 1
ATOM 650 C C . PHE A 1 82 ? -3.859 3.076 -0.706 1.00 98.62 82 PHE A C 1
ATOM 652 O O . PHE A 1 82 ? -3.764 3.528 0.435 1.00 98.62 82 PHE A O 1
ATOM 659 N N . LEU A 1 83 ? -3.888 1.765 -0.963 1.00 98.69 83 LEU A N 1
ATOM 660 C CA . LEU A 1 83 ? -3.751 0.747 0.083 1.00 98.69 83 LEU A CA 1
ATOM 661 C C . LEU A 1 83 ? -2.373 0.825 0.754 1.00 98.69 83 LEU A C 1
ATOM 663 O O . LEU A 1 83 ? -2.284 0.868 1.980 1.00 98.69 83 LEU A O 1
ATOM 667 N N . VAL A 1 84 ? -1.304 0.937 -0.040 1.00 98.75 84 VAL A N 1
ATOM 668 C CA . VAL A 1 84 ? 0.069 1.108 0.465 1.00 98.75 84 VAL A CA 1
ATOM 669 C C . VAL A 1 84 ? 0.214 2.419 1.239 1.00 98.75 84 VAL A C 1
ATOM 671 O O . VAL A 1 84 ? 0.828 2.443 2.304 1.00 98.75 84 VAL A O 1
ATOM 674 N N . TYR A 1 85 ? -0.378 3.511 0.750 1.00 98.88 85 TYR A N 1
ATOM 675 C CA . TYR A 1 85 ? -0.376 4.806 1.428 1.00 98.88 85 TYR A CA 1
ATOM 676 C C . TYR A 1 85 ? -1.073 4.743 2.791 1.00 98.88 85 TYR A C 1
ATOM 678 O O . TYR A 1 85 ? -0.530 5.247 3.773 1.00 98.88 85 TYR A O 1
ATOM 686 N N . ALA A 1 86 ? -2.236 4.094 2.875 1.00 98.88 86 ALA A N 1
ATOM 687 C CA . ALA A 1 86 ? -2.922 3.891 4.145 1.00 98.88 86 ALA A CA 1
ATOM 688 C C . ALA A 1 86 ? -2.104 3.023 5.107 1.00 98.88 86 ALA A C 1
ATOM 690 O O . ALA A 1 86 ? -1.968 3.376 6.275 1.00 98.88 86 ALA A O 1
ATOM 691 N N . GLY A 1 87 ? -1.486 1.950 4.604 1.00 98.69 87 GLY A N 1
ATOM 692 C CA . GLY A 1 87 ? -0.538 1.144 5.369 1.00 98.69 87 GLY A CA 1
ATOM 693 C C . GLY A 1 87 ? 0.619 1.978 5.921 1.00 98.69 87 GLY A C 1
ATOM 694 O O . GLY A 1 87 ? 0.920 1.892 7.104 1.00 98.69 87 GLY A O 1
ATOM 695 N N . ALA A 1 88 ? 1.218 2.851 5.107 1.00 98.81 88 ALA A N 1
ATOM 696 C CA . ALA A 1 88 ? 2.303 3.731 5.544 1.00 98.81 88 ALA A CA 1
ATOM 697 C C . ALA A 1 88 ? 1.856 4.747 6.607 1.00 98.81 88 ALA A C 1
ATOM 699 O O . ALA A 1 88 ? 2.640 5.108 7.481 1.00 98.81 88 ALA A O 1
ATOM 700 N N . LEU A 1 89 ? 0.610 5.228 6.536 1.00 98.81 89 LEU A N 1
ATOM 701 C CA . LEU A 1 89 ? 0.019 6.066 7.581 1.00 98.81 89 LEU A CA 1
ATOM 702 C C . LEU A 1 89 ? -0.190 5.273 8.878 1.00 98.81 89 LEU A C 1
ATOM 704 O O . LEU A 1 89 ? 0.093 5.807 9.948 1.00 98.81 89 LEU A O 1
ATOM 708 N N . GLY A 1 90 ? -0.631 4.016 8.781 1.00 98.62 90 GLY A N 1
ATOM 709 C CA . GLY A 1 90 ? -0.737 3.095 9.914 1.00 98.62 90 GLY A CA 1
ATOM 710 C C . GLY A 1 90 ? 0.617 2.825 10.574 1.00 98.62 90 GLY A C 1
ATOM 711 O O . GLY A 1 90 ? 0.743 2.971 11.782 1.00 98.62 90 GLY A O 1
ATOM 712 N N . ASP A 1 91 ? 1.668 2.573 9.788 1.00 98.56 91 ASP A N 1
ATOM 713 C CA . ASP A 1 91 ? 3.040 2.399 10.298 1.00 98.56 91 ASP A CA 1
ATOM 714 C C . ASP A 1 91 ? 3.573 3.656 11.026 1.00 98.56 91 ASP A C 1
ATOM 716 O O . ASP A 1 91 ? 4.530 3.587 11.795 1.00 98.56 91 ASP A O 1
ATOM 720 N N . LEU A 1 92 ? 2.985 4.827 10.751 1.00 98.56 92 LEU A N 1
ATOM 721 C CA . LEU A 1 92 ? 3.274 6.104 11.411 1.00 98.56 92 LEU A CA 1
ATOM 722 C C . LEU A 1 92 ? 2.309 6.414 12.567 1.00 98.56 92 LEU A C 1
ATOM 724 O O . LEU A 1 92 ? 2.308 7.543 13.060 1.00 98.56 92 LEU A O 1
ATOM 728 N N . GLU A 1 93 ? 1.472 5.451 12.958 1.00 98.19 93 GLU A N 1
ATOM 729 C CA . GLU A 1 93 ? 0.428 5.569 13.985 1.00 98.19 93 GLU A CA 1
ATOM 730 C C . GLU A 1 93 ? -0.585 6.694 13.698 1.00 98.19 93 GLU A C 1
ATOM 732 O O . GLU A 1 93 ? -1.260 7.222 14.583 1.00 98.19 93 GLU A O 1
ATOM 737 N N . MET A 1 94 ? -0.726 7.086 12.428 1.00 98.56 94 MET A N 1
ATOM 738 C CA . MET A 1 94 ? -1.681 8.098 11.976 1.00 98.56 94 MET A CA 1
ATOM 739 C C . MET A 1 94 ? -3.043 7.455 11.688 1.00 98.56 94 MET A C 1
ATOM 741 O O . MET A 1 94 ? -3.585 7.599 10.588 1.00 98.56 94 MET A O 1
ATOM 745 N N . TRP A 1 95 ? -3.581 6.740 12.678 1.00 98.38 95 TRP A N 1
ATOM 746 C CA . TRP A 1 95 ? -4.703 5.810 12.526 1.00 98.38 95 TRP A CA 1
ATOM 747 C C . TRP A 1 95 ? -5.936 6.428 11.875 1.00 98.38 95 TRP A C 1
ATOM 749 O O . TRP A 1 95 ? -6.434 5.880 10.899 1.00 98.38 95 TRP A O 1
ATOM 759 N N . ASP A 1 96 ? -6.378 7.604 12.330 1.00 98.25 96 ASP A N 1
ATOM 760 C CA . ASP A 1 96 ? -7.565 8.264 11.768 1.00 98.25 96 ASP A CA 1
ATOM 761 C C . ASP A 1 96 ? -7.422 8.523 10.262 1.00 98.25 96 ASP A C 1
ATOM 763 O O . ASP A 1 96 ? -8.344 8.278 9.489 1.00 98.25 96 ASP A O 1
ATOM 767 N N . LYS A 1 97 ? -6.230 8.940 9.813 1.00 98.56 97 LYS A N 1
ATOM 768 C CA . LYS A 1 97 ? -5.975 9.172 8.385 1.00 98.56 97 LYS A CA 1
ATOM 769 C C . LYS A 1 97 ? -5.889 7.870 7.603 1.00 98.56 97 LYS A C 1
ATOM 771 O O . LYS A 1 97 ? -6.339 7.828 6.462 1.00 98.56 97 LYS A O 1
ATOM 776 N N . ALA A 1 98 ? -5.283 6.836 8.185 1.00 98.62 98 ALA A N 1
ATOM 777 C CA . ALA A 1 98 ? -5.222 5.519 7.565 1.00 98.62 98 ALA A CA 1
ATOM 778 C C . ALA A 1 98 ? -6.641 4.977 7.342 1.00 98.62 98 ALA A C 1
ATOM 780 O O . ALA A 1 98 ? -6.970 4.611 6.213 1.00 98.62 98 ALA A O 1
ATOM 781 N N . ILE A 1 99 ? -7.489 5.043 8.379 1.00 98.81 99 ILE A N 1
ATOM 782 C CA . ILE A 1 99 ? -8.910 4.670 8.358 1.00 98.81 99 ILE A CA 1
ATOM 783 C C . ILE A 1 99 ? -9.655 5.454 7.278 1.00 98.81 99 ILE A C 1
ATOM 785 O O . ILE A 1 99 ? -10.298 4.835 6.438 1.00 98.81 99 ILE A O 1
ATOM 789 N N . ASP A 1 100 ? -9.529 6.784 7.233 1.00 98.75 100 ASP A N 1
ATOM 790 C CA . ASP A 1 100 ? -10.216 7.612 6.232 1.00 98.75 100 ASP A CA 1
ATOM 791 C C . ASP A 1 100 ? -9.892 7.179 4.790 1.00 98.75 100 ASP A C 1
ATOM 793 O O . ASP A 1 100 ? -10.783 7.112 3.936 1.00 98.75 100 ASP A O 1
ATOM 797 N N . VAL A 1 101 ? -8.622 6.854 4.512 1.00 98.50 101 VAL A N 1
ATOM 798 C CA . VAL A 1 101 ? -8.185 6.412 3.180 1.00 98.50 101 VAL A CA 1
ATOM 799 C C . VAL A 1 101 ? -8.827 5.075 2.813 1.00 98.50 101 VAL A C 1
ATOM 801 O O . VAL A 1 101 ? -9.462 4.977 1.760 1.00 98.50 101 VAL A O 1
ATOM 804 N N . VAL A 1 102 ? -8.699 4.046 3.655 1.00 98.50 102 VAL A N 1
ATOM 805 C CA . VAL A 1 102 ? -9.248 2.715 3.332 1.00 98.50 102 VAL A CA 1
ATOM 806 C C . VAL A 1 102 ? -10.771 2.679 3.385 1.00 98.50 102 VAL A C 1
ATOM 808 O O . VAL A 1 102 ? -11.389 1.991 2.574 1.00 98.50 102 VAL A O 1
ATOM 811 N N . HIS A 1 103 ? -11.392 3.499 4.234 1.00 98.19 103 HIS A N 1
ATOM 812 C CA . HIS A 1 103 ? -12.838 3.662 4.283 1.00 98.19 103 HIS A CA 1
ATOM 813 C C . HIS A 1 103 ? -13.384 4.135 2.932 1.00 98.19 103 HIS A C 1
ATOM 815 O O . HIS A 1 103 ? -14.353 3.565 2.412 1.00 98.19 103 HIS A O 1
ATOM 821 N N . ALA A 1 104 ? -12.737 5.147 2.341 1.00 97.56 104 ALA A N 1
ATOM 822 C CA . ALA A 1 104 ? -13.085 5.667 1.025 1.00 97.56 104 ALA A CA 1
ATOM 823 C C . ALA A 1 104 ? -12.874 4.623 -0.083 1.00 97.56 104 ALA A C 1
ATOM 825 O O . ALA A 1 104 ? -13.746 4.464 -0.940 1.00 97.56 104 ALA A O 1
ATOM 826 N N . VAL A 1 105 ? -11.763 3.875 -0.050 1.00 96.38 105 VAL A N 1
ATOM 827 C CA . VAL A 1 105 ? -11.481 2.815 -1.035 1.00 96.38 105 VAL A CA 1
ATOM 828 C C . VAL A 1 105 ? -12.514 1.686 -0.945 1.00 96.38 105 VAL A C 1
ATOM 830 O O . VAL A 1 105 ? -13.110 1.333 -1.962 1.00 96.38 105 VAL A O 1
ATOM 833 N N 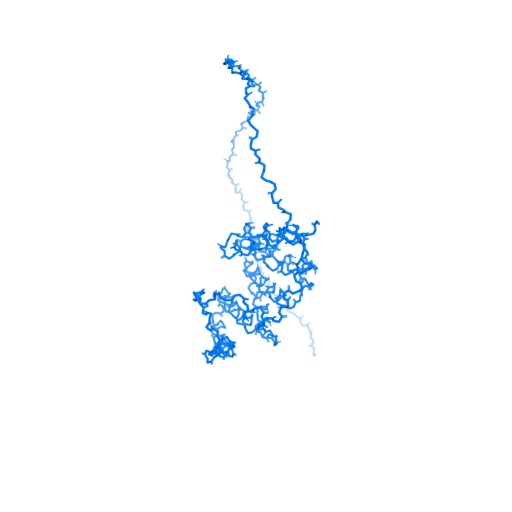. GLY A 1 106 ? -12.815 1.174 0.253 1.00 94.94 106 GLY A N 1
ATOM 834 C CA . GLY A 1 106 ? -13.762 0.066 0.453 1.00 94.94 106 GLY A CA 1
ATOM 835 C C . GLY A 1 106 ? -15.196 0.379 0.002 1.00 94.94 106 GLY A C 1
ATOM 836 O O . GLY A 1 106 ? -15.943 -0.502 -0.438 1.00 94.94 106 GLY A O 1
ATOM 837 N N . ARG A 1 107 ? -15.582 1.660 0.044 1.00 94.31 107 ARG A N 1
ATOM 838 C CA . ARG A 1 107 ? -16.919 2.141 -0.357 1.00 94.31 107 ARG A CA 1
ATOM 839 C C . ARG A 1 107 ? -16.989 2.640 -1.800 1.00 94.31 107 ARG A C 1
ATOM 841 O O . ARG A 1 107 ? -18.089 2.919 -2.287 1.00 94.31 107 ARG A O 1
ATOM 848 N N . SER A 1 108 ? -15.858 2.707 -2.500 1.00 91.94 108 SER A N 1
ATOM 849 C CA . SER A 1 108 ? -15.801 3.126 -3.899 1.00 91.94 108 SER A CA 1
ATOM 850 C C . SER A 1 108 ? -16.531 2.133 -4.807 1.00 91.94 108 SER A C 1
ATOM 852 O O . SER A 1 108 ? -16.232 0.939 -4.827 1.00 91.94 108 SER A O 1
ATOM 854 N N . GLN A 1 109 ? -17.507 2.634 -5.567 1.00 86.38 109 GLN A N 1
ATOM 855 C CA . GLN A 1 109 ? -18.240 1.841 -6.553 1.00 86.38 109 GLN A CA 1
ATOM 856 C C . GLN A 1 109 ? -17.410 1.701 -7.835 1.00 86.38 109 GLN A C 1
ATOM 858 O O . GLN A 1 109 ? -16.786 2.663 -8.278 1.00 86.38 109 GLN A O 1
ATOM 863 N N . GLY A 1 110 ? -17.427 0.517 -8.452 1.00 85.12 110 GLY A N 1
ATOM 864 C CA . GLY A 1 110 ? -16.700 0.245 -9.699 1.00 85.12 110 GLY A CA 1
ATOM 865 C C . GLY A 1 110 ? -15.241 -0.186 -9.522 1.00 85.12 110 GLY A C 1
ATOM 866 O O . GLY A 1 110 ? -14.552 -0.377 -10.520 1.00 85.12 110 GLY A O 1
ATOM 867 N N . LEU A 1 111 ? -14.769 -0.360 -8.283 1.00 88.06 111 LEU A N 1
ATOM 868 C CA . LEU A 1 111 ? -13.541 -1.111 -8.026 1.00 88.06 111 LEU A CA 1
ATOM 869 C C . LEU A 1 111 ? -13.829 -2.620 -8.038 1.00 88.06 111 LEU A C 1
ATOM 871 O O . LEU A 1 111 ? -14.889 -3.014 -7.540 1.00 88.06 111 LEU A O 1
ATOM 875 N N . PRO A 1 112 ? -12.891 -3.447 -8.539 1.00 90.06 112 PRO A N 1
ATOM 876 C CA . PRO A 1 112 ? -12.911 -4.891 -8.325 1.00 90.06 112 PRO A CA 1
ATOM 877 C C . PRO A 1 112 ? -13.161 -5.251 -6.858 1.00 90.06 112 PRO A C 1
ATOM 879 O O . PRO A 1 112 ? -12.667 -4.571 -5.949 1.00 90.06 112 PRO A O 1
ATOM 882 N N . GLY A 1 113 ? -13.937 -6.314 -6.638 1.00 90.81 113 GLY A N 1
ATOM 883 C CA . GLY A 1 113 ? -14.340 -6.760 -5.307 1.00 90.81 113 GLY A CA 1
ATOM 884 C C . GLY A 1 113 ? -13.167 -7.005 -4.371 1.00 90.81 113 GLY A C 1
ATOM 885 O O . GLY A 1 113 ? -13.178 -6.525 -3.239 1.00 90.81 113 GLY A O 1
ATOM 886 N N . GLU A 1 114 ? -12.109 -7.634 -4.884 1.00 92.06 114 GLU A N 1
ATOM 887 C CA . GLU A 1 114 ? -10.861 -7.895 -4.161 1.00 92.06 114 GLU A CA 1
ATOM 888 C C . GLU A 1 114 ? -10.251 -6.637 -3.520 1.00 92.06 114 GLU A C 1
ATOM 890 O O . GLU A 1 114 ? -9.869 -6.657 -2.349 1.00 92.06 114 GLU A O 1
ATOM 895 N N . TYR A 1 115 ? -10.224 -5.501 -4.225 1.00 95.00 115 TYR A N 1
ATOM 896 C CA . TYR A 1 115 ? -9.682 -4.257 -3.678 1.00 95.00 115 TYR A CA 1
ATOM 897 C C . TYR A 1 115 ? -10.565 -3.681 -2.585 1.00 95.00 115 TYR A C 1
ATOM 899 O O . TYR A 1 115 ? -10.064 -3.145 -1.594 1.00 95.00 115 TYR A O 1
ATOM 907 N N . ARG A 1 116 ? -11.884 -3.788 -2.758 1.00 95.38 116 ARG A N 1
ATOM 908 C CA . ARG A 1 116 ? -12.846 -3.318 -1.763 1.00 95.38 116 ARG A CA 1
ATOM 909 C C . ARG A 1 116 ? -12.739 -4.151 -0.491 1.00 95.38 116 ARG A C 1
ATOM 911 O O . ARG A 1 116 ? -12.675 -3.570 0.587 1.00 95.38 116 ARG A O 1
ATOM 918 N N . MET A 1 117 ? -12.643 -5.473 -0.620 1.00 95.75 117 MET A N 1
ATOM 919 C CA . MET A 1 117 ? -12.445 -6.386 0.508 1.00 95.75 117 MET A CA 1
ATOM 920 C C . MET A 1 117 ? -11.138 -6.092 1.243 1.00 95.75 117 MET A C 1
ATOM 922 O O . MET A 1 117 ? -11.171 -5.846 2.446 1.00 95.75 117 MET A O 1
ATOM 926 N N . ARG A 1 118 ? -10.007 -5.994 0.527 1.00 97.31 118 ARG A N 1
ATOM 927 C CA . ARG A 1 118 ? -8.708 -5.648 1.135 1.00 97.31 118 ARG A CA 1
ATOM 928 C C . ARG A 1 118 ? -8.746 -4.305 1.868 1.00 97.31 118 ARG A C 1
ATOM 930 O O . ARG A 1 118 ? -8.158 -4.180 2.938 1.00 97.31 118 ARG A O 1
ATOM 937 N N . ALA A 1 119 ? -9.449 -3.307 1.331 1.00 98.19 119 ALA A N 1
ATOM 938 C CA . ALA A 1 119 ? -9.610 -2.016 1.994 1.00 98.19 119 ALA A CA 1
ATOM 939 C C . ALA A 1 119 ? -10.446 -2.114 3.281 1.00 98.19 119 ALA A C 1
ATOM 941 O O . ALA A 1 119 ? -10.058 -1.551 4.298 1.00 98.19 119 ALA A O 1
ATOM 942 N N . VAL A 1 120 ? -11.562 -2.848 3.268 1.00 98.19 120 VAL A N 1
ATOM 943 C CA . VAL A 1 120 ? -12.398 -3.036 4.468 1.00 98.19 120 VAL A CA 1
ATOM 944 C C . VAL A 1 120 ? -11.659 -3.851 5.536 1.00 98.19 120 VAL A C 1
ATOM 946 O O . VAL A 1 120 ? -11.721 -3.499 6.709 1.00 98.19 120 VAL A O 1
ATOM 949 N N . GLN A 1 121 ? -10.890 -4.871 5.146 1.00 98.25 121 GLN A N 1
ATOM 950 C CA . GLN A 1 121 ? -10.020 -5.620 6.064 1.00 98.25 121 GLN A CA 1
ATOM 951 C C . GLN A 1 121 ? -8.943 -4.720 6.688 1.00 98.25 121 GLN A C 1
ATOM 953 O O . GLN A 1 121 ? -8.699 -4.776 7.891 1.00 98.25 121 GLN A O 1
ATOM 958 N N . ALA A 1 122 ? -8.323 -3.843 5.894 1.00 98.56 122 ALA A N 1
ATOM 959 C CA . ALA A 1 122 ? -7.379 -2.861 6.418 1.00 98.56 122 ALA A CA 1
ATOM 960 C C . ALA A 1 122 ? -8.061 -1.843 7.353 1.00 98.56 122 ALA A C 1
ATOM 962 O O . ALA A 1 122 ? -7.482 -1.467 8.368 1.00 98.56 122 ALA A O 1
ATOM 963 N N . GLU A 1 123 ? -9.294 -1.419 7.053 1.00 98.69 123 GLU A N 1
ATOM 964 C CA . GLU A 1 123 ? -10.088 -0.541 7.925 1.00 98.69 123 GLU A CA 1
ATOM 965 C C . GLU A 1 123 ? -10.354 -1.202 9.277 1.00 98.69 123 GLU A C 1
ATOM 967 O O . GLU A 1 123 ? -10.157 -0.570 10.313 1.00 98.69 123 GLU A O 1
ATOM 972 N N . GLN A 1 124 ? -10.743 -2.479 9.265 1.00 98.56 124 GLN A N 1
ATOM 973 C CA . GLN A 1 124 ? -10.941 -3.282 10.468 1.00 98.56 124 GLN A CA 1
ATOM 974 C C . GLN A 1 124 ? -9.666 -3.323 11.313 1.00 98.56 124 GLN A C 1
ATOM 976 O O . GLN A 1 124 ? -9.705 -2.953 12.485 1.00 98.56 124 GLN A O 1
ATOM 981 N N . TYR A 1 125 ? -8.530 -3.655 10.694 1.00 98.56 125 TYR A N 1
ATOM 982 C CA . TYR A 1 125 ? -7.229 -3.670 11.358 1.00 98.56 125 TYR A CA 1
ATOM 983 C C . TYR A 1 125 ? -6.867 -2.309 11.978 1.00 98.56 125 TYR A C 1
ATOM 985 O O . TYR A 1 125 ? -6.536 -2.226 13.159 1.00 98.56 125 TYR A O 1
ATOM 993 N N . PHE A 1 126 ? -6.982 -1.208 11.228 1.00 98.81 126 PHE A N 1
ATOM 994 C CA . PHE A 1 126 ? -6.643 0.118 11.757 1.00 98.81 126 PHE A CA 1
ATOM 995 C C . PHE A 1 126 ? -7.597 0.586 12.863 1.00 98.81 126 PHE A C 1
ATOM 997 O O . PHE A 1 126 ? -7.174 1.301 13.771 1.00 98.81 126 PHE A O 1
ATOM 1004 N N . LEU A 1 127 ? -8.876 0.201 12.813 1.00 98.75 127 LEU A N 1
ATOM 1005 C CA . LEU A 1 127 ? -9.828 0.472 13.891 1.00 98.75 127 LEU A CA 1
ATOM 1006 C C . LEU A 1 127 ? -9.450 -0.278 15.172 1.00 98.75 127 LEU A C 1
ATOM 1008 O O . LEU A 1 127 ? -9.553 0.303 16.252 1.00 98.75 127 LEU A O 1
ATOM 1012 N N . GLU A 1 128 ? -8.994 -1.527 15.074 1.00 98.50 128 GLU A N 1
ATOM 1013 C CA . GLU A 1 128 ? -8.506 -2.304 16.220 1.00 98.50 128 GLU A CA 1
ATOM 1014 C C . GLU A 1 128 ? -7.262 -1.664 16.848 1.00 98.50 128 GLU A C 1
ATOM 1016 O O . GLU A 1 128 ? -7.248 -1.419 18.057 1.00 98.50 128 GLU A O 1
ATOM 1021 N N . GLU A 1 129 ? -6.271 -1.290 16.033 1.00 98.44 129 GLU A N 1
ATOM 1022 C CA . GLU A 1 129 ? -5.059 -0.589 16.493 1.00 98.44 129 GLU A CA 1
ATOM 1023 C C . GLU A 1 129 ? -5.383 0.776 17.130 1.00 98.44 129 GLU A C 1
ATOM 1025 O O . GLU A 1 129 ? -4.761 1.188 18.109 1.00 98.44 129 GLU A O 1
ATOM 1030 N N . ALA A 1 130 ? -6.427 1.460 16.649 1.00 98.25 130 ALA A N 1
ATOM 1031 C CA . ALA A 1 130 ? -6.938 2.695 17.247 1.00 98.25 130 ALA A CA 1
ATOM 1032 C C . ALA A 1 130 ? -7.788 2.476 18.521 1.00 98.25 130 ALA A C 1
ATOM 1034 O O . ALA A 1 130 ? -8.294 3.440 19.103 1.00 98.25 130 ALA A O 1
ATOM 1035 N N . GLY A 1 131 ? -8.009 1.227 18.950 1.00 98.19 131 GLY A N 1
ATOM 1036 C CA . GLY A 1 131 ? -8.848 0.874 20.102 1.00 98.19 131 GLY A CA 1
ATOM 1037 C C . GLY A 1 131 ? -10.361 0.970 19.851 1.00 98.19 131 GLY A C 1
ATOM 1038 O O . GLY A 1 131 ? -11.157 0.915 20.793 1.00 98.19 131 GLY A O 1
ATOM 1039 N N . ARG A 1 132 ? -10.788 1.095 18.591 1.00 98.44 132 ARG A N 1
ATOM 1040 C CA . ARG A 1 132 ? -12.185 1.219 18.133 1.00 98.44 132 ARG A CA 1
ATOM 1041 C C . ARG A 1 132 ? -12.790 -0.147 17.766 1.00 98.44 132 ARG A C 1
ATOM 1043 O O . ARG A 1 132 ? -13.508 -0.280 16.780 1.00 98.44 132 ARG A O 1
ATOM 1050 N N . ASN A 1 133 ? -12.577 -1.156 18.614 1.00 98.12 133 ASN A N 1
ATOM 1051 C CA . ASN A 1 133 ? -12.940 -2.565 18.359 1.00 98.12 133 ASN A CA 1
ATOM 1052 C C . ASN A 1 133 ? -14.412 -2.789 17.968 1.00 98.12 133 ASN A C 1
ATOM 1054 O O . ASN A 1 133 ? -14.714 -3.607 17.111 1.00 98.12 133 ASN A O 1
ATOM 1058 N N . LYS A 1 134 ? -15.349 -2.037 18.560 1.00 98.31 134 LYS A N 1
ATOM 1059 C CA . LYS A 1 134 ? -16.779 -2.166 18.225 1.00 98.31 134 LYS A CA 1
ATOM 1060 C C . LYS A 1 134 ? -17.101 -1.732 16.799 1.00 98.31 134 LYS A C 1
ATOM 1062 O O . LYS A 1 134 ? -18.071 -2.213 16.229 1.00 98.31 134 LYS A O 1
ATOM 1067 N N . GLU A 1 135 ? -16.357 -0.767 16.271 1.00 98.00 135 GLU A N 1
ATOM 1068 C CA . GLU A 1 135 ? -16.519 -0.313 14.891 1.00 98.00 135 GLU A CA 1
ATOM 1069 C C . GLU A 1 135 ? -15.859 -1.303 13.933 1.00 98.00 135 GLU A C 1
ATOM 1071 O O . GLU A 1 135 ? -16.447 -1.621 12.906 1.00 98.00 135 GLU A O 1
ATOM 1076 N N . ALA A 1 136 ? -14.703 -1.857 14.315 1.00 98.25 136 ALA A N 1
ATOM 1077 C CA . ALA A 1 136 ? -14.052 -2.938 13.581 1.00 98.25 136 ALA A CA 1
ATOM 1078 C C . ALA A 1 136 ? -14.980 -4.160 13.432 1.00 98.25 136 ALA A C 1
ATOM 1080 O O . ALA A 1 136 ? -15.189 -4.647 12.326 1.00 98.25 136 ALA A O 1
ATOM 1081 N N . GLU A 1 137 ? -15.624 -4.602 14.518 1.00 98.12 137 GLU A N 1
ATOM 1082 C CA . GLU A 1 137 ? -16.584 -5.718 14.503 1.00 98.12 137 GLU A CA 1
ATOM 1083 C C . GLU A 1 137 ? -17.794 -5.466 13.586 1.00 98.12 137 GLU A C 1
ATOM 1085 O O . GLU A 1 137 ? -18.307 -6.399 12.972 1.00 98.12 137 GLU A O 1
ATOM 1090 N N . GLN A 1 138 ? -18.250 -4.214 13.455 1.00 97.50 138 GLN A N 1
ATOM 1091 C CA . GLN A 1 138 ? -19.373 -3.863 12.572 1.00 97.50 138 GLN A CA 1
ATOM 1092 C C . GLN A 1 138 ? -19.037 -4.012 11.084 1.00 97.50 138 GLN A C 1
ATOM 1094 O O . GLN A 1 138 ? -19.950 -4.049 10.257 1.00 97.50 138 GLN A O 1
ATOM 1099 N N . LEU A 1 139 ? -17.752 -4.089 10.724 1.00 97.62 139 LEU A N 1
ATOM 1100 C CA . LEU A 1 139 ? -17.335 -4.298 9.341 1.00 97.62 139 LEU A CA 1
ATOM 1101 C C . LEU A 1 139 ? -17.507 -5.750 8.879 1.00 97.62 139 LEU A C 1
ATOM 1103 O O . LEU A 1 139 ? -17.562 -5.961 7.669 1.00 97.62 139 LEU A O 1
ATOM 1107 N N . ASN A 1 140 ? -17.679 -6.718 9.788 1.00 95.94 140 ASN A N 1
ATOM 1108 C CA . ASN A 1 140 ? -17.904 -8.126 9.431 1.00 95.94 140 ASN A CA 1
ATOM 1109 C C . ASN A 1 140 ? -19.122 -8.287 8.505 1.00 95.94 140 ASN A C 1
ATOM 1111 O O . ASN A 1 140 ? -18.997 -8.854 7.429 1.00 95.94 140 ASN A O 1
ATOM 1115 N N . ASP A 1 141 ? -20.254 -7.647 8.822 1.00 94.94 141 ASP A N 1
ATOM 1116 C CA . ASP A 1 141 ? -21.462 -7.680 7.978 1.00 94.94 141 ASP A CA 1
ATOM 1117 C C . ASP A 1 141 ? -21.239 -7.095 6.566 1.00 94.94 141 ASP A C 1
ATOM 1119 O O . ASP A 1 141 ? -22.012 -7.335 5.631 1.00 94.94 141 ASP A O 1
ATOM 1123 N N . LEU A 1 142 ? -20.255 -6.206 6.405 1.00 93.62 142 LEU A N 1
ATOM 1124 C CA . LEU A 1 142 ? -19.874 -5.683 5.096 1.00 93.62 142 LEU A CA 1
ATOM 1125 C C . LEU A 1 142 ? -18.940 -6.652 4.372 1.00 93.62 142 LEU A C 1
ATOM 1127 O O . LEU A 1 142 ? -19.127 -6.833 3.173 1.00 93.62 142 LEU A O 1
ATOM 1131 N N . LEU A 1 143 ? -17.976 -7.248 5.074 1.00 94.19 143 LEU A N 1
ATOM 1132 C CA . LEU A 1 143 ? -17.088 -8.266 4.521 1.00 94.19 143 LEU A CA 1
ATOM 1133 C C . LEU A 1 143 ? -17.880 -9.475 4.033 1.00 94.19 143 LEU A C 1
ATOM 1135 O O . LEU A 1 143 ? -17.767 -9.781 2.855 1.00 94.19 143 LEU A O 1
ATOM 1139 N N . ASP A 1 144 ? -18.776 -10.032 4.850 1.00 93.69 144 ASP A N 1
ATOM 1140 C CA . ASP A 1 144 ? -19.637 -11.163 4.474 1.00 93.69 144 ASP A CA 1
ATOM 1141 C C . ASP A 1 144 ? -20.411 -10.871 3.177 1.00 93.69 144 ASP A C 1
ATOM 1143 O O . ASP A 1 144 ? -20.452 -11.677 2.256 1.00 93.69 144 ASP A O 1
ATOM 1147 N N . ARG A 1 145 ? -20.971 -9.660 3.042 1.00 92.00 145 ARG A N 1
ATOM 1148 C CA . ARG A 1 145 ? -21.680 -9.253 1.816 1.00 92.00 145 ARG A CA 1
ATOM 1149 C C . ARG A 1 145 ? -20.768 -9.076 0.608 1.00 92.00 145 ARG A C 1
ATOM 1151 O O . ARG A 1 145 ? -21.238 -9.232 -0.514 1.00 92.00 145 ARG A O 1
ATOM 1158 N N . LEU A 1 146 ? -19.528 -8.632 0.811 1.00 90.56 146 LEU A N 1
ATOM 1159 C CA . LEU A 1 146 ? -18.556 -8.522 -0.274 1.00 90.56 146 LEU A CA 1
ATOM 1160 C C . LEU A 1 146 ? -18.080 -9.914 -0.692 1.00 90.56 146 LEU A C 1
ATOM 1162 O O . LEU A 1 146 ? -17.994 -10.168 -1.886 1.00 90.56 146 LEU A O 1
ATOM 1166 N N . GLU A 1 147 ? -17.843 -10.811 0.259 1.00 89.69 147 GLU A N 1
ATOM 1167 C CA . GLU A 1 147 ? -17.534 -12.213 -0.005 1.00 89.69 147 GLU A CA 1
ATOM 1168 C C . GLU A 1 147 ? -18.672 -12.861 -0.798 1.00 89.69 147 GLU A C 1
ATOM 1170 O O . GLU A 1 147 ? -18.430 -13.297 -1.913 1.00 89.69 147 GLU A O 1
ATOM 1175 N N . ASP A 1 148 ? -19.924 -12.787 -0.339 1.00 90.06 148 ASP A N 1
ATOM 1176 C CA . ASP A 1 148 ? -21.085 -13.311 -1.079 1.00 90.06 148 ASP A CA 1
ATOM 1177 C C . ASP A 1 148 ? -21.224 -12.713 -2.492 1.00 90.06 148 ASP A C 1
ATOM 1179 O O . ASP A 1 148 ? -21.725 -13.357 -3.409 1.00 90.06 148 ASP A O 1
ATOM 1183 N N . GLN A 1 149 ? -20.834 -11.448 -2.677 1.00 87.19 149 GLN A N 1
ATOM 1184 C CA . GLN A 1 149 ? -20.951 -10.769 -3.966 1.00 87.19 149 GLN A CA 1
ATOM 1185 C C . GLN A 1 149 ? -19.852 -11.177 -4.957 1.00 87.19 149 GLN A C 1
ATOM 1187 O O . GLN A 1 149 ? -20.100 -11.148 -6.162 1.00 87.19 149 GLN A O 1
ATOM 1192 N N . TYR A 1 150 ? -18.647 -11.474 -4.470 1.00 80.56 150 TYR A N 1
ATOM 1193 C CA . TYR A 1 150 ? -17.448 -11.625 -5.301 1.00 80.56 150 TYR A CA 1
ATOM 1194 C C . TYR A 1 150 ? -16.805 -13.017 -5.225 1.00 80.56 150 TYR A C 1
ATOM 1196 O O . TYR A 1 150 ? -15.929 -13.303 -6.032 1.00 80.56 150 TYR A O 1
ATOM 1204 N N . ALA A 1 151 ? -17.230 -13.889 -4.308 1.00 68.12 151 ALA A N 1
ATOM 1205 C CA . ALA A 1 151 ? -16.755 -15.271 -4.212 1.00 68.12 151 ALA A CA 1
ATOM 1206 C C . ALA A 1 151 ? -17.186 -16.135 -5.410 1.00 68.12 151 ALA A C 1
ATOM 1208 O O . ALA A 1 151 ? -16.506 -17.107 -5.712 1.00 68.12 151 ALA A O 1
ATOM 1209 N N . ASP A 1 152 ? -18.263 -15.753 -6.107 1.00 56.34 152 ASP A N 1
ATOM 1210 C CA . ASP A 1 152 ? -18.820 -16.491 -7.252 1.00 56.34 152 ASP A CA 1
ATOM 1211 C C . ASP A 1 152 ? -18.293 -16.007 -8.622 1.00 56.34 152 ASP A C 1
ATOM 1213 O O . ASP A 1 152 ? -18.675 -16.550 -9.658 1.00 56.34 152 ASP A O 1
ATOM 1217 N N . GLU A 1 153 ? -17.448 -14.968 -8.674 1.00 55.03 153 GLU A N 1
ATOM 1218 C CA . GLU A 1 153 ? -16.851 -14.515 -9.947 1.00 55.03 153 GLU A CA 1
ATOM 1219 C C . GLU A 1 153 ? -15.608 -15.335 -10.343 1.00 55.03 153 GLU A C 1
ATOM 1221 O O . GLU A 1 153 ? -15.227 -15.334 -11.516 1.00 55.03 153 GLU A O 1
ATOM 1226 N N . ASP A 1 154 ? -15.032 -16.092 -9.405 1.00 54.22 154 ASP A N 1
ATOM 1227 C CA . ASP A 1 154 ? -13.927 -17.013 -9.646 1.00 54.22 154 ASP A CA 1
ATOM 1228 C C . ASP A 1 154 ? -14.442 -18.462 -9.588 1.00 54.22 154 ASP A C 1
ATOM 1230 O O . ASP A 1 154 ? -14.716 -18.993 -8.518 1.00 54.22 154 ASP A O 1
ATOM 1234 N N . ILE A 1 155 ? -14.466 -19.122 -10.753 1.00 48.47 155 ILE A N 1
ATOM 1235 C CA . ILE A 1 155 ? -14.782 -20.547 -10.982 1.00 48.47 155 ILE A CA 1
ATOM 1236 C C . ILE A 1 155 ? -16.281 -20.827 -11.207 1.00 48.47 155 ILE A C 1
ATOM 1238 O O . ILE A 1 155 ? -17.012 -21.288 -10.335 1.00 48.47 155 ILE A O 1
ATOM 1242 N N . ASP A 1 156 ? -16.707 -20.683 -12.463 1.00 47.09 156 ASP A N 1
ATOM 1243 C CA . ASP A 1 156 ? -17.765 -21.540 -13.005 1.00 47.09 156 ASP A CA 1
ATOM 1244 C C . ASP A 1 156 ? -17.191 -22.976 -13.031 1.00 47.09 156 ASP A C 1
ATOM 1246 O O . ASP A 1 156 ? -16.535 -23.381 -13.988 1.00 47.09 156 ASP A O 1
ATOM 1250 N N . GLU A 1 157 ? -17.312 -23.723 -11.927 1.00 52.22 157 GLU A N 1
ATOM 1251 C CA . GLU A 1 157 ? -16.791 -25.103 -11.791 1.00 52.22 157 GLU A CA 1
ATOM 1252 C C . GLU A 1 157 ? -17.578 -26.086 -12.683 1.00 52.22 157 GLU A C 1
ATOM 1254 O O . GLU A 1 157 ? -17.152 -27.217 -12.898 1.00 52.22 157 GLU A O 1
ATOM 1259 N N . ASP A 1 158 ? -18.686 -25.616 -13.271 1.00 51.25 158 ASP A N 1
ATOM 1260 C CA . ASP A 1 158 ? -19.457 -26.287 -14.320 1.00 51.25 158 ASP A CA 1
ATOM 1261 C C . ASP A 1 158 ? -18.911 -26.003 -15.744 1.00 51.25 158 ASP A C 1
ATOM 1263 O O . ASP A 1 158 ? -19.451 -26.501 -16.739 1.00 51.25 158 ASP A O 1
ATOM 1267 N N . SER A 1 159 ? -17.822 -25.232 -15.875 1.00 46.16 159 SER A N 1
ATOM 1268 C CA . SER A 1 159 ? -17.052 -25.102 -17.117 1.00 46.16 159 SER A CA 1
ATOM 1269 C C . SER A 1 159 ? -16.196 -26.353 -17.340 1.00 46.16 159 SER A C 1
ATOM 1271 O O . SER A 1 159 ? -14.988 -26.371 -17.104 1.00 46.16 159 SER A O 1
ATOM 1273 N N . ASP A 1 160 ? -16.844 -27.392 -17.851 1.00 54.03 160 ASP A N 1
ATOM 1274 C CA . ASP A 1 160 ? -16.296 -28.678 -18.299 1.00 54.03 160 ASP A CA 1
ATOM 1275 C C . ASP A 1 160 ? -15.348 -28.555 -19.529 1.00 54.03 160 ASP A C 1
ATOM 1277 O O . ASP A 1 160 ? -15.436 -29.341 -20.472 1.00 54.03 160 ASP A O 1
ATOM 1281 N N . ASP A 1 161 ? -14.459 -27.553 -19.589 1.00 56.16 161 ASP A N 1
ATOM 1282 C CA . ASP A 1 161 ? -13.564 -27.353 -20.740 1.00 56.16 161 ASP A CA 1
ATOM 1283 C C . ASP A 1 161 ? -12.278 -26.580 -20.395 1.00 56.16 161 ASP A C 1
ATOM 1285 O O . ASP A 1 161 ? -12.147 -25.409 -20.725 1.00 56.16 161 ASP A O 1
ATOM 1289 N N . VAL A 1 162 ? -11.335 -27.233 -19.702 1.00 53.31 162 VAL A N 1
ATOM 1290 C CA . VAL A 1 162 ? -9.937 -27.376 -20.168 1.00 53.31 162 VAL A CA 1
ATOM 1291 C C . VAL A 1 162 ? -9.348 -28.621 -19.492 1.00 53.31 162 VAL A C 1
ATOM 1293 O O . VAL A 1 162 ? -8.659 -28.547 -18.472 1.00 53.31 162 VAL A O 1
ATOM 1296 N N . VAL A 1 163 ? -9.581 -29.796 -20.075 1.00 51.62 163 VAL A N 1
ATOM 1297 C CA . VAL A 1 163 ? -8.678 -30.927 -19.841 1.00 51.62 163 VAL A CA 1
ATOM 1298 C C . VAL A 1 163 ? -7.428 -30.632 -20.664 1.00 51.62 163 VAL A C 1
ATOM 1300 O O . VAL A 1 163 ? -7.421 -30.820 -21.878 1.00 51.62 163 VAL A O 1
ATOM 1303 N N . VAL A 1 164 ? -6.375 -30.116 -20.026 1.00 59.47 164 VAL A N 1
ATOM 1304 C CA . VAL A 1 164 ? -5.041 -30.158 -20.634 1.00 59.47 164 VAL A CA 1
ATOM 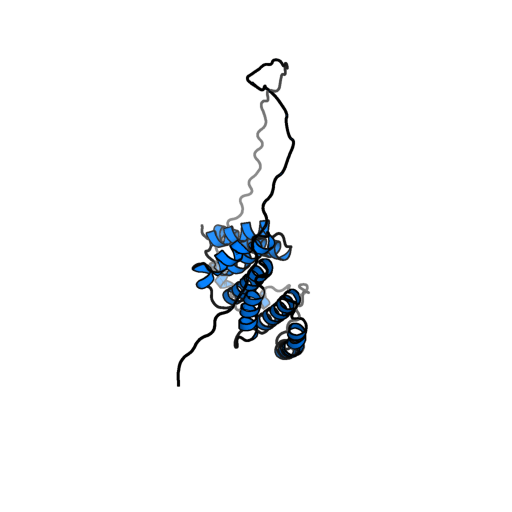1305 C C . VAL A 1 164 ? -4.612 -31.617 -20.595 1.00 59.47 164 VAL A C 1
ATOM 1307 O O . VAL A 1 164 ? -4.072 -32.095 -19.598 1.00 59.47 164 VAL A O 1
ATOM 1310 N N . ASP A 1 165 ? -4.939 -32.335 -21.663 1.00 44.72 165 ASP A N 1
ATOM 1311 C CA . ASP A 1 165 ? -4.442 -33.680 -21.878 1.00 44.72 165 ASP A CA 1
ATOM 1312 C C . ASP A 1 165 ? -2.928 -33.583 -22.100 1.00 44.72 165 ASP A C 1
ATOM 1314 O O . ASP A 1 165 ? -2.449 -33.002 -23.077 1.00 44.72 165 ASP A O 1
ATOM 1318 N N . HIS A 1 166 ? -2.163 -34.043 -21.114 1.00 54.78 166 HIS A N 1
ATOM 1319 C CA . HIS A 1 166 ? -0.704 -34.052 -21.160 1.00 54.78 166 HIS A CA 1
ATOM 1320 C C . HIS A 1 166 ? -0.148 -35.345 -21.776 1.00 54.78 166 HIS A C 1
ATOM 1322 O O . HIS A 1 166 ? 1.075 -35.501 -21.826 1.00 54.78 166 HIS A O 1
ATOM 1328 N N . ASP A 1 167 ? -1.001 -36.228 -22.304 1.00 51.41 167 ASP A N 1
ATOM 1329 C CA . ASP A 1 167 ? -0.560 -37.403 -23.050 1.00 51.41 167 ASP A CA 1
ATOM 1330 C C . ASP A 1 167 ? -0.224 -37.022 -24.503 1.00 51.41 167 ASP A C 1
ATOM 1332 O O . ASP A 1 167 ? -0.973 -37.218 -25.456 1.00 51.41 167 ASP A O 1
ATOM 1336 N N . LEU A 1 168 ? 0.989 -36.495 -24.679 1.00 54.41 168 LEU A N 1
ATOM 1337 C CA . LEU A 1 168 ? 1.650 -36.278 -25.974 1.00 54.41 168 LEU A CA 1
ATOM 1338 C C . LEU A 1 168 ? 2.045 -37.588 -26.699 1.00 54.41 168 LEU A C 1
ATOM 1340 O O . LEU A 1 168 ? 2.837 -37.547 -27.639 1.00 54.41 168 LEU A O 1
ATOM 1344 N N . GLU A 1 169 ? 1.540 -38.753 -26.286 1.00 54.34 169 GLU A N 1
ATOM 1345 C CA . GLU A 1 169 ? 1.959 -40.048 -26.844 1.00 54.34 169 GLU A CA 1
ATOM 1346 C C . GLU A 1 169 ? 1.301 -40.396 -28.195 1.00 54.34 169 GLU A C 1
ATOM 1348 O O . GLU A 1 169 ? 1.850 -41.230 -28.916 1.00 54.34 169 GLU A O 1
ATOM 1353 N N . ASP A 1 170 ? 0.222 -39.712 -28.605 1.00 50.00 170 ASP A N 1
ATOM 1354 C CA . ASP A 1 170 ? -0.497 -40.009 -29.862 1.00 50.00 170 ASP A CA 1
ATOM 1355 C C . ASP A 1 170 ? -0.285 -38.994 -31.010 1.00 50.00 170 ASP A C 1
ATOM 1357 O O . ASP A 1 170 ? -0.745 -39.222 -32.131 1.00 50.00 170 ASP A O 1
ATOM 1361 N N . ILE A 1 171 ? 0.475 -37.910 -30.810 1.00 47.06 171 ILE A N 1
ATOM 1362 C CA . ILE A 1 171 ? 0.824 -36.966 -31.894 1.00 47.06 171 ILE A CA 1
ATOM 1363 C C . ILE A 1 171 ? 2.074 -37.452 -32.631 1.00 47.06 171 ILE A C 1
ATOM 1365 O O . ILE A 1 171 ? 3.192 -37.008 -32.385 1.00 47.06 171 ILE A O 1
ATOM 1369 N N . THR A 1 172 ? 1.885 -38.416 -33.530 1.00 49.12 172 THR A N 1
ATOM 1370 C CA . THR A 1 172 ? 2.951 -38.904 -34.428 1.00 49.12 172 THR A CA 1
ATOM 1371 C C . THR A 1 172 ? 2.694 -38.619 -35.906 1.00 49.12 172 THR A C 1
ATOM 1373 O O . THR A 1 172 ? 3.466 -39.071 -36.751 1.00 49.12 172 THR A O 1
ATOM 1376 N N . ASP A 1 173 ? 1.673 -37.825 -36.237 1.00 55.78 173 ASP A N 1
ATOM 1377 C CA . ASP A 1 173 ? 1.442 -37.371 -37.609 1.00 55.78 173 ASP A CA 1
ATOM 1378 C C . ASP A 1 173 ? 1.381 -35.837 -37.671 1.00 55.78 173 ASP A C 1
ATOM 1380 O O . ASP A 1 173 ? 0.345 -35.211 -37.448 1.00 55.78 173 ASP A O 1
ATOM 1384 N N . ASP A 1 174 ? 2.529 -35.223 -37.973 1.00 58.03 174 ASP A N 1
ATOM 1385 C CA . ASP A 1 174 ? 2.694 -33.768 -38.116 1.00 58.03 174 ASP A CA 1
ATOM 1386 C C . ASP A 1 174 ? 1.785 -33.161 -39.208 1.00 58.03 174 ASP A C 1
ATOM 1388 O O . ASP A 1 174 ? 1.636 -31.939 -39.285 1.00 58.03 174 ASP A O 1
ATOM 1392 N N . SER A 1 175 ? 1.170 -33.985 -40.068 1.00 57.56 175 SER A N 1
ATOM 1393 C CA . SER A 1 175 ? 0.377 -33.510 -41.203 1.00 57.56 175 SER A CA 1
ATOM 1394 C C . SER A 1 175 ? -1.026 -33.009 -40.827 1.00 57.56 175 SER A C 1
ATOM 1396 O O . SER A 1 175 ? -1.442 -31.968 -41.336 1.00 57.56 175 SER A O 1
ATOM 1398 N N . GLU A 1 176 ? -1.733 -33.660 -39.894 1.00 55.41 176 GLU A N 1
ATOM 1399 C CA . GLU A 1 176 ? -3.094 -33.249 -39.489 1.00 55.41 176 GLU A CA 1
ATOM 1400 C C . GLU A 1 176 ? -3.093 -32.001 -38.590 1.00 55.41 176 GLU A C 1
ATOM 1402 O O . GLU A 1 176 ? -3.991 -31.154 -38.671 1.00 55.41 176 GLU A O 1
ATOM 1407 N N . VAL A 1 177 ? -2.056 -31.836 -37.763 1.00 58.47 177 VAL A N 1
ATOM 1408 C CA . VAL A 1 177 ? -1.911 -30.671 -36.872 1.00 58.47 177 VAL A CA 1
ATOM 1409 C C . VAL A 1 177 ? -1.674 -29.396 -37.686 1.00 58.47 177 VAL A C 1
ATOM 1411 O O . VAL A 1 177 ? -2.240 -28.344 -37.384 1.00 58.47 177 VAL A O 1
ATOM 1414 N N . MET A 1 178 ? -0.886 -29.489 -38.760 1.00 56.06 178 MET A N 1
ATOM 1415 C CA . MET A 1 178 ? -0.554 -28.350 -39.618 1.00 56.06 178 MET A CA 1
ATOM 1416 C C . MET A 1 178 ? -1.774 -27.859 -40.421 1.00 56.06 178 MET A C 1
ATOM 1418 O O . MET A 1 178 ? -1.995 -26.651 -40.529 1.00 56.06 178 MET A O 1
ATOM 1422 N N . GLU A 1 179 ? -2.619 -28.784 -40.895 1.00 57.69 179 GLU A N 1
ATOM 1423 C CA . GLU A 1 179 ? -3.877 -28.469 -41.588 1.00 57.69 179 GLU A CA 1
ATOM 1424 C C . GLU A 1 179 ? -4.918 -27.845 -40.641 1.00 57.69 179 GLU A C 1
ATOM 1426 O O . GLU A 1 179 ? -5.556 -26.849 -40.988 1.00 57.69 179 GLU A O 1
ATOM 1431 N N . THR A 1 180 ? -5.035 -28.359 -39.412 1.00 62.22 180 THR A N 1
ATOM 1432 C CA . THR A 1 180 ? -5.976 -27.837 -38.402 1.00 62.22 180 THR A CA 1
ATOM 1433 C C . THR A 1 180 ? -5.611 -26.420 -37.944 1.00 62.22 180 THR A C 1
ATOM 1435 O O . THR A 1 180 ? -6.491 -25.601 -37.676 1.00 62.22 180 THR A O 1
ATOM 1438 N N . LEU A 1 181 ? -4.316 -26.097 -37.903 1.00 59.94 181 LEU A N 1
ATOM 1439 C CA . LEU A 1 181 ? -3.807 -24.764 -37.567 1.00 59.94 181 LEU A CA 1
ATOM 1440 C C . LEU A 1 181 ? -3.815 -23.785 -38.756 1.00 59.94 181 LEU A C 1
ATOM 1442 O O . LEU A 1 181 ? -3.451 -22.621 -38.585 1.00 59.94 181 LEU A O 1
ATOM 1446 N N . GLY A 1 182 ? -4.238 -24.224 -39.949 1.00 54.41 182 GLY A N 1
ATOM 1447 C CA . GLY A 1 182 ? -4.300 -23.387 -41.150 1.00 54.41 182 GLY A CA 1
ATOM 1448 C C . GLY A 1 182 ? -2.930 -22.937 -41.663 1.00 54.41 182 GLY A C 1
ATOM 1449 O O . GLY A 1 182 ? -2.839 -21.897 -42.314 1.00 54.41 182 GLY A O 1
ATOM 1450 N N . ILE A 1 183 ? -1.872 -23.689 -41.350 1.00 58.06 183 ILE A N 1
ATOM 1451 C CA . ILE A 1 183 ? -0.496 -23.387 -41.748 1.00 58.06 183 ILE A CA 1
ATOM 1452 C C . ILE A 1 183 ? -0.215 -24.135 -43.055 1.00 58.06 183 ILE A C 1
ATOM 1454 O O . ILE A 1 183 ? -0.170 -25.362 -43.080 1.00 58.06 183 ILE A O 1
ATOM 1458 N N . ASP A 1 184 ? -0.031 -23.406 -44.155 1.00 62.91 184 ASP A N 1
ATOM 1459 C CA . ASP A 1 184 ? 0.340 -24.009 -45.437 1.00 62.91 184 ASP A CA 1
ATOM 1460 C C . ASP A 1 184 ? 1.860 -24.284 -45.451 1.00 62.91 184 ASP A C 1
ATOM 1462 O O . ASP A 1 184 ? 2.651 -23.349 -45.291 1.00 62.91 184 ASP A O 1
ATOM 1466 N N . PRO A 1 185 ? 2.320 -25.533 -45.664 1.00 56.50 185 PRO A N 1
ATOM 1467 C CA . PRO A 1 185 ? 3.747 -25.866 -45.663 1.00 56.50 185 PRO A CA 1
ATOM 1468 C C . PRO A 1 185 ? 4.554 -25.137 -46.753 1.00 56.50 185 PRO A C 1
ATOM 1470 O O . PRO A 1 185 ? 5.781 -25.074 -46.674 1.00 56.50 185 PRO A O 1
ATOM 1473 N N . SER A 1 186 ? 3.903 -24.539 -47.756 1.00 62.19 186 SER A N 1
ATOM 1474 C CA . SER A 1 186 ? 4.550 -23.666 -48.739 1.00 62.19 186 SER A CA 1
ATOM 1475 C C . SER A 1 186 ? 4.866 -22.259 -48.213 1.00 62.19 186 SER A C 1
ATOM 1477 O O . SER A 1 186 ? 5.706 -21.578 -48.800 1.00 62.19 186 SER A O 1
ATOM 1479 N N . GLU A 1 187 ? 4.291 -21.817 -47.088 1.00 59.00 187 GLU A N 1
ATOM 1480 C CA . GLU A 1 187 ? 4.669 -20.554 -46.431 1.00 59.00 187 GLU A CA 1
ATOM 1481 C C . GLU A 1 187 ? 6.028 -20.645 -45.718 1.00 59.00 187 GLU A C 1
ATOM 1483 O O . GLU A 1 187 ? 6.704 -19.629 -45.534 1.00 59.00 187 GLU A O 1
ATOM 1488 N N . ALA A 1 188 ? 6.504 -21.861 -45.426 1.00 58.25 188 ALA A N 1
ATOM 1489 C CA . ALA A 1 188 ? 7.829 -22.102 -44.853 1.00 58.25 188 ALA A CA 1
ATOM 1490 C C . ALA A 1 188 ? 8.990 -21.760 -45.812 1.00 58.25 188 ALA A C 1
ATOM 1492 O O . ALA A 1 188 ? 10.133 -21.663 -45.376 1.00 58.25 188 ALA A O 1
ATOM 1493 N N . GLN A 1 189 ? 8.721 -21.501 -47.098 1.00 56.72 189 GLN A N 1
ATOM 1494 C CA . GLN A 1 189 ? 9.743 -21.108 -48.083 1.00 56.72 189 GLN A CA 1
ATOM 1495 C C . GLN A 1 189 ? 10.369 -19.722 -47.824 1.00 56.72 189 GLN A C 1
ATOM 1497 O O . GLN A 1 189 ? 11.369 -19.375 -48.447 1.00 56.72 189 GLN A O 1
ATOM 1502 N N . TYR A 1 190 ? 9.758 -18.910 -46.951 1.00 57.84 190 TYR A N 1
ATOM 1503 C CA . TYR A 1 190 ? 10.261 -17.590 -46.547 1.00 57.84 190 TYR A CA 1
ATOM 1504 C C . TYR A 1 190 ? 10.917 -17.591 -45.160 1.00 57.84 190 TYR A C 1
ATOM 1506 O O . TYR A 1 190 ? 11.395 -16.545 -44.709 1.00 57.84 190 TYR A O 1
ATOM 1514 N N . ALA A 1 191 ? 10.942 -18.741 -44.477 1.00 57.09 191 ALA A N 1
ATOM 1515 C CA . ALA A 1 191 ? 11.725 -18.895 -43.264 1.00 57.09 191 ALA A CA 1
ATOM 1516 C C . ALA A 1 191 ? 13.216 -18.788 -43.634 1.00 57.09 191 ALA A C 1
ATOM 1518 O O . ALA A 1 191 ? 13.645 -19.439 -44.588 1.00 57.09 191 ALA A O 1
ATOM 1519 N N . PRO A 1 192 ? 14.011 -17.952 -42.941 1.00 49.72 192 PRO A N 1
ATOM 1520 C CA . PRO A 1 192 ? 15.441 -17.885 -43.204 1.00 49.72 192 PRO A CA 1
ATOM 1521 C C . PRO A 1 192 ? 16.050 -19.275 -42.990 1.00 49.72 192 PRO A C 1
ATOM 1523 O O . PRO A 1 192 ? 15.818 -19.885 -41.945 1.00 49.72 192 PRO A O 1
ATOM 1526 N N . GLU A 1 193 ? 16.803 -19.771 -43.976 1.00 51.16 193 GLU A N 1
ATOM 1527 C CA . GLU A 1 193 ? 17.603 -20.986 -43.814 1.00 51.16 193 GLU A CA 1
ATOM 1528 C C . GLU A 1 193 ? 18.502 -20.795 -42.588 1.00 51.16 193 GLU A C 1
ATOM 1530 O O . GLU A 1 193 ? 19.251 -19.819 -42.498 1.00 51.16 193 GLU A O 1
ATOM 1535 N N . LEU A 1 194 ? 18.383 -21.695 -41.610 1.00 53.84 194 LEU A N 1
ATOM 1536 C CA . LEU A 1 194 ? 19.354 -21.780 -40.529 1.00 53.84 194 LEU A CA 1
ATOM 1537 C C . LEU A 1 194 ? 20.683 -22.168 -41.177 1.00 53.84 194 LEU A C 1
ATOM 1539 O O . LEU A 1 194 ? 20.798 -23.259 -41.739 1.00 53.84 194 LEU A O 1
ATOM 1543 N N . GLU A 1 195 ? 21.651 -21.251 -41.150 1.00 48.38 195 GLU A N 1
ATOM 1544 C CA . GLU A 1 195 ? 23.017 -21.553 -41.567 1.00 48.38 195 GLU A CA 1
ATOM 1545 C C . GLU A 1 195 ? 23.497 -22.787 -40.784 1.00 48.38 195 GLU A C 1
ATOM 1547 O O . GLU A 1 195 ? 23.259 -22.867 -39.573 1.00 48.38 195 GLU A O 1
ATOM 1552 N N . PRO A 1 196 ? 24.114 -23.781 -41.447 1.00 44.72 196 PRO A N 1
ATOM 1553 C CA . PRO A 1 196 ? 24.666 -24.922 -40.740 1.00 44.72 196 PRO A CA 1
ATOM 1554 C C . PRO A 1 196 ? 25.735 -24.406 -39.779 1.00 44.72 196 PRO A C 1
ATOM 1556 O O . PRO A 1 196 ? 26.621 -23.658 -40.191 1.00 44.72 196 PRO A O 1
ATOM 1559 N N . GLU A 1 197 ? 25.642 -24.789 -38.506 1.00 45.62 197 GLU A N 1
ATOM 1560 C CA . GLU A 1 197 ? 26.708 -24.507 -37.553 1.00 45.62 197 GLU A CA 1
ATOM 1561 C C . GLU A 1 197 ? 27.992 -25.162 -38.066 1.00 45.62 197 GLU A C 1
ATOM 1563 O O . GLU A 1 197 ? 28.093 -26.390 -38.140 1.00 45.62 197 GLU A O 1
ATOM 1568 N N . GLU A 1 198 ? 28.959 -24.338 -38.475 1.00 41.44 198 GLU A N 1
ATOM 1569 C CA . GLU A 1 198 ? 30.311 -24.816 -38.704 1.00 41.44 198 GLU A CA 1
ATOM 1570 C C . GLU A 1 198 ? 30.856 -25.291 -37.359 1.00 41.44 198 GLU A C 1
ATOM 1572 O O . GLU A 1 198 ? 30.974 -24.538 -36.394 1.00 41.44 198 GLU A O 1
ATOM 1577 N N . SER A 1 199 ? 31.139 -26.585 -37.298 1.00 42.06 199 SER A N 1
ATOM 1578 C CA . SER A 1 199 ? 31.876 -27.219 -36.221 1.00 42.06 199 SER A CA 1
ATOM 1579 C C . SER A 1 199 ? 33.245 -26.551 -36.088 1.00 42.06 199 SER A C 1
ATOM 1581 O O . SER A 1 199 ? 34.131 -26.812 -36.903 1.00 42.06 199 SER A O 1
ATOM 1583 N N . GLU A 1 200 ? 33.431 -25.706 -35.075 1.00 41.91 200 GLU A N 1
ATOM 1584 C CA . GLU A 1 200 ? 34.768 -25.277 -34.669 1.00 41.91 200 GLU A CA 1
ATOM 1585 C C . GLU A 1 200 ? 35.504 -26.488 -34.073 1.00 41.91 200 GLU A C 1
ATOM 1587 O O . GLU A 1 200 ? 35.173 -26.979 -32.990 1.00 41.91 200 GLU A O 1
ATOM 1592 N N . GLU A 1 201 ? 36.476 -27.019 -34.819 1.00 40.44 201 GLU A N 1
ATOM 1593 C CA . GLU A 1 201 ? 37.454 -27.966 -34.284 1.00 40.44 201 GLU A CA 1
ATOM 1594 C C . GLU A 1 201 ? 38.373 -27.258 -33.270 1.00 40.44 201 GLU A C 1
ATOM 1596 O O . GLU A 1 201 ? 38.720 -26.089 -33.466 1.00 40.44 201 GLU A O 1
ATOM 1601 N N . PRO A 1 202 ? 38.802 -27.936 -32.191 1.00 42.22 202 PRO A N 1
ATOM 1602 C CA . PRO A 1 202 ? 39.716 -27.348 -31.227 1.00 42.22 202 PRO A CA 1
ATOM 1603 C C . PRO A 1 202 ? 41.145 -27.391 -31.785 1.00 42.22 202 PRO A C 1
ATOM 1605 O O . PRO A 1 202 ? 41.712 -28.465 -31.978 1.00 42.22 202 PRO A O 1
ATOM 1608 N N . GLU A 1 203 ? 41.746 -26.226 -32.015 1.00 39.88 203 GLU A N 1
ATOM 1609 C CA . GLU A 1 203 ? 43.188 -26.118 -32.256 1.00 39.88 203 GLU A CA 1
ATOM 1610 C C . GLU A 1 203 ? 43.940 -26.265 -30.922 1.00 39.88 203 GLU A C 1
ATOM 1612 O O . GLU A 1 203 ? 43.820 -25.439 -30.013 1.00 39.88 203 GLU A O 1
ATOM 1617 N N . GLU A 1 204 ? 44.718 -27.343 -30.815 1.00 41.44 204 GLU A N 1
ATOM 1618 C CA . GLU A 1 204 ? 45.780 -27.494 -29.826 1.00 41.44 204 GLU A CA 1
ATOM 1619 C C . GLU A 1 204 ? 46.907 -26.490 -30.100 1.00 41.44 204 GLU A C 1
ATOM 1621 O O . GLU A 1 204 ? 47.451 -26.428 -31.203 1.00 41.44 204 GLU A O 1
ATOM 1626 N N . SER A 1 205 ? 47.347 -25.774 -29.066 1.00 38.31 205 SER A N 1
ATOM 1627 C CA . SER A 1 205 ? 48.683 -25.180 -29.047 1.00 38.31 205 SER A CA 1
ATOM 1628 C C . SER A 1 205 ? 49.331 -25.416 -27.688 1.00 38.31 205 SER A C 1
ATOM 1630 O O . SER A 1 205 ? 48.894 -24.865 -26.676 1.00 38.31 205 SER A O 1
ATOM 1632 N N . GLU A 1 206 ? 50.365 -26.254 -27.694 1.00 38.44 206 GLU A N 1
ATOM 1633 C CA . GLU A 1 206 ? 51.277 -26.494 -26.584 1.00 38.44 206 GLU A CA 1
ATOM 1634 C C . GLU A 1 206 ? 52.284 -25.335 -26.408 1.00 38.44 206 GLU A C 1
ATOM 1636 O O . GLU A 1 206 ? 52.872 -24.851 -27.375 1.00 38.44 206 GLU A O 1
ATOM 1641 N N . ASP A 1 207 ? 52.519 -25.019 -25.131 1.00 35.72 207 ASP A N 1
ATOM 1642 C CA . ASP A 1 207 ? 53.814 -24.746 -24.481 1.00 35.72 207 ASP A CA 1
ATOM 1643 C C . ASP A 1 207 ? 54.368 -23.311 -24.295 1.00 35.72 207 ASP A C 1
ATOM 1645 O O . ASP A 1 207 ? 54.360 -22.468 -25.193 1.00 35.72 207 ASP A O 1
ATOM 1649 N N . ALA A 1 208 ? 54.971 -23.171 -23.096 1.00 34.53 208 ALA A N 1
ATOM 1650 C CA . ALA A 1 208 ? 56.009 -22.240 -22.620 1.00 34.53 208 ALA A CA 1
ATOM 1651 C C . ALA A 1 208 ? 55.591 -20.831 -22.113 1.00 34.53 208 ALA A C 1
ATOM 1653 O O . ALA A 1 208 ? 54.989 -20.054 -22.843 1.00 34.53 208 ALA A O 1
ATOM 1654 N N . GLU A 1 209 ? 55.926 -20.340 -20.907 1.00 35.47 209 GLU A N 1
ATOM 1655 C CA . GLU A 1 209 ? 56.641 -20.831 -19.709 1.00 35.47 209 GLU A CA 1
ATOM 1656 C C . GLU A 1 209 ? 56.175 -20.013 -18.473 1.00 35.47 209 GLU A C 1
ATOM 1658 O O . GLU A 1 209 ? 55.757 -18.859 -18.609 1.00 35.47 209 GLU A O 1
ATOM 1663 N N . GLU A 1 210 ? 56.298 -20.587 -17.271 1.00 44.38 210 GLU A N 1
ATOM 1664 C CA . GLU A 1 210 ? 56.247 -19.881 -15.975 1.00 44.38 210 GLU A CA 1
ATOM 1665 C C . GLU A 1 210 ? 57.481 -18.981 -15.752 1.00 44.38 210 GLU A C 1
ATOM 1667 O O . GLU A 1 210 ? 58.528 -19.164 -16.378 1.00 44.38 210 GLU A O 1
ATOM 1672 N N . PRO A 1 211 ? 57.405 -18.052 -14.785 1.00 43.88 211 PRO A N 1
ATOM 1673 C CA . PRO A 1 211 ? 58.280 -18.269 -13.632 1.00 43.88 211 PRO A CA 1
ATOM 1674 C C . PRO A 1 211 ? 57.580 -18.064 -12.280 1.00 43.88 211 PRO A C 1
ATOM 1676 O O . PRO A 1 211 ? 56.927 -17.048 -12.041 1.00 43.88 211 PRO A O 1
ATOM 1679 N N . GLU A 1 212 ? 57.804 -19.035 -11.398 1.00 39.16 212 GLU A N 1
ATOM 1680 C CA . GLU A 1 212 ? 57.678 -18.964 -9.938 1.00 39.16 212 GLU A CA 1
ATOM 1681 C C . GLU A 1 212 ? 59.027 -18.561 -9.297 1.00 39.16 212 GLU A C 1
ATOM 1683 O O . GLU A 1 212 ? 60.068 -18.581 -9.962 1.00 39.16 212 GLU A O 1
ATOM 1688 N N . ASP A 1 213 ? 58.968 -18.290 -7.986 1.00 36.78 213 ASP A N 1
ATOM 1689 C CA . ASP A 1 213 ? 60.038 -18.041 -6.994 1.00 36.78 213 ASP A CA 1
ATOM 1690 C C . ASP A 1 213 ? 60.586 -16.596 -6.878 1.00 36.78 213 ASP A C 1
ATOM 1692 O O . ASP A 1 213 ? 60.879 -15.925 -7.864 1.00 36.78 213 ASP A O 1
ATOM 1696 N N . ASP A 1 214 ? 60.803 -16.010 -5.694 1.00 34.38 214 ASP A N 1
ATOM 1697 C CA . ASP A 1 214 ? 60.872 -16.543 -4.325 1.00 34.38 214 ASP A CA 1
ATOM 1698 C C . ASP A 1 214 ? 60.756 -15.367 -3.316 1.00 34.38 214 ASP A C 1
ATOM 1700 O O . ASP A 1 214 ? 60.920 -14.189 -3.649 1.00 34.38 214 ASP A O 1
ATOM 1704 N N . GLU A 1 215 ? 60.481 -15.745 -2.078 1.00 39.00 215 GLU A N 1
ATOM 1705 C CA . GLU A 1 215 ? 60.221 -15.051 -0.824 1.00 39.00 215 GLU A CA 1
ATOM 1706 C C . GLU A 1 215 ? 61.234 -13.980 -0.353 1.00 39.00 215 GLU A C 1
ATOM 1708 O O . GLU A 1 215 ? 62.416 -14.005 -0.691 1.00 39.00 215 GLU A O 1
ATOM 1713 N N . ALA A 1 216 ? 60.780 -13.085 0.547 1.00 34.00 216 ALA A N 1
ATOM 1714 C CA . ALA A 1 216 ? 61.284 -12.980 1.937 1.00 34.00 216 ALA A CA 1
ATOM 1715 C C . ALA A 1 216 ? 60.937 -11.635 2.629 1.00 34.00 216 ALA A C 1
ATOM 1717 O O . ALA A 1 216 ? 61.473 -10.584 2.289 1.00 34.00 216 ALA A O 1
ATOM 1718 N N . ALA A 1 217 ? 60.038 -11.734 3.616 1.00 36.66 217 ALA A N 1
ATOM 1719 C CA . ALA A 1 217 ? 60.143 -11.348 5.037 1.00 36.66 217 ALA A CA 1
ATOM 1720 C C . ALA A 1 217 ? 60.727 -9.997 5.552 1.00 36.66 217 ALA A C 1
ATOM 1722 O O . ALA A 1 217 ? 61.722 -9.469 5.064 1.00 36.66 217 ALA A O 1
ATOM 1723 N N . GLU A 1 218 ? 60.152 -9.626 6.714 1.00 39.19 218 GLU A N 1
ATOM 1724 C CA . GLU A 1 218 ? 60.576 -8.706 7.802 1.00 39.19 218 GLU A CA 1
ATOM 1725 C C . GLU A 1 218 ? 60.177 -7.215 7.651 1.00 39.19 218 GLU A C 1
ATOM 1727 O O . GLU A 1 218 ? 60.635 -6.526 6.746 1.00 39.19 218 GLU A O 1
ATOM 1732 N N . GLU A 1 219 ? 59.183 -6.683 8.383 1.00 38.91 219 GLU A N 1
ATOM 1733 C CA . GLU A 1 219 ? 59.061 -6.398 9.842 1.00 38.91 219 GLU A CA 1
ATOM 1734 C C . GLU A 1 219 ? 59.849 -5.166 10.343 1.00 38.91 219 GLU A C 1
ATOM 1736 O O . GLU A 1 219 ? 61.010 -4.953 9.997 1.00 38.91 219 GLU A O 1
ATOM 1741 N N . SER A 1 220 ? 59.200 -4.432 11.267 1.00 34.22 220 SER A N 1
ATOM 1742 C CA . SER A 1 220 ? 59.648 -3.265 12.067 1.00 34.22 220 SER A CA 1
ATOM 1743 C C . SER A 1 220 ? 59.769 -1.906 11.327 1.00 34.22 220 SER A C 1
ATOM 1745 O O . SER A 1 220 ? 60.157 -1.845 10.170 1.00 34.22 220 SER A O 1
ATOM 1747 N N . ASP A 1 221 ? 59.444 -0.737 11.891 1.00 32.75 221 ASP A N 1
ATOM 1748 C CA . ASP A 1 221 ? 59.206 -0.374 13.286 1.00 32.75 221 ASP A CA 1
ATOM 1749 C C . ASP A 1 221 ? 58.433 0.965 13.406 1.00 32.75 221 ASP A C 1
ATOM 1751 O O . ASP A 1 221 ? 58.349 1.754 12.463 1.00 32.75 221 ASP A O 1
ATOM 1755 N N . VAL A 1 222 ? 57.903 1.167 14.613 1.00 35.22 222 VAL A N 1
ATOM 1756 C CA . VAL A 1 222 ? 57.259 2.324 15.278 1.00 35.22 222 VAL A CA 1
ATOM 1757 C C . VAL A 1 222 ? 57.929 3.713 15.042 1.00 35.22 222 VAL A C 1
ATOM 1759 O O . VAL A 1 222 ? 59.044 3.790 14.547 1.00 35.22 222 VAL A O 1
ATOM 1762 N N . ALA A 1 223 ? 57.382 4.894 15.375 1.00 36.84 223 ALA A N 1
ATOM 1763 C CA . ALA A 1 223 ? 56.516 5.317 16.479 1.00 36.84 223 ALA A CA 1
ATOM 1764 C C . ALA A 1 223 ? 56.028 6.782 16.297 1.00 36.84 223 ALA A C 1
ATOM 1766 O O . ALA A 1 223 ? 56.745 7.566 15.682 1.00 36.84 223 ALA A O 1
ATOM 1767 N N . GLU A 1 224 ? 54.901 7.106 16.960 1.00 39.44 224 GLU A N 1
ATOM 1768 C CA . GLU A 1 224 ? 54.614 8.327 17.767 1.00 39.44 224 GLU A CA 1
ATOM 1769 C C . GLU A 1 224 ? 54.707 9.741 17.147 1.00 39.44 224 GLU A C 1
ATOM 1771 O O . GLU A 1 224 ? 55.505 10.010 16.265 1.00 39.44 224 GLU A O 1
ATOM 1776 N N . SER A 1 225 ? 53.981 10.772 17.588 1.00 34.97 225 SER A N 1
ATOM 1777 C CA . SER A 1 225 ? 52.976 11.012 18.637 1.00 34.97 225 SER A CA 1
ATOM 1778 C C . SER A 1 225 ? 52.363 12.397 18.355 1.00 34.97 225 SER A C 1
ATOM 1780 O O . SER A 1 225 ? 53.000 13.220 17.702 1.00 34.97 225 SER A O 1
ATOM 1782 N N . ASP A 1 226 ? 51.140 12.663 18.819 1.00 32.06 226 ASP A N 1
ATOM 1783 C CA . ASP A 1 226 ? 50.932 13.736 19.803 1.00 32.06 226 ASP A CA 1
ATOM 1784 C C . ASP A 1 226 ? 49.522 13.608 20.397 1.00 32.06 226 ASP A C 1
ATOM 1786 O O . ASP A 1 226 ? 48.505 13.858 19.746 1.00 32.06 226 ASP A O 1
ATOM 1790 N N . ALA A 1 227 ? 49.490 13.142 21.639 1.00 39.97 227 ALA A N 1
ATOM 1791 C CA . ALA A 1 227 ? 48.382 13.302 22.553 1.00 39.97 227 ALA A CA 1
ATOM 1792 C C . ALA A 1 227 ? 48.901 14.213 23.664 1.00 39.97 227 ALA A C 1
ATOM 1794 O O . ALA A 1 227 ? 49.852 13.856 24.357 1.00 39.97 227 ALA A O 1
ATOM 1795 N N . THR A 1 228 ? 48.251 15.354 23.861 1.00 36.94 228 THR A N 1
ATOM 1796 C CA . THR A 1 228 ? 48.357 16.115 25.105 1.00 36.94 228 THR A CA 1
ATOM 1797 C C . THR A 1 228 ? 47.000 16.099 25.786 1.00 36.94 228 THR A C 1
ATOM 1799 O O . THR A 1 228 ? 46.059 16.757 25.341 1.00 36.94 228 THR A O 1
ATOM 1802 N N . GLU A 1 229 ? 46.938 15.300 26.842 1.00 41.50 229 GLU A N 1
ATOM 1803 C CA . GLU A 1 229 ? 45.981 15.366 27.942 1.00 41.50 229 GLU A CA 1
ATOM 1804 C C . GLU A 1 229 ? 46.628 16.109 29.125 1.00 41.50 229 GLU A C 1
ATOM 1806 O O . GLU A 1 229 ? 47.832 16.380 29.118 1.00 41.50 229 GLU A O 1
ATOM 1811 N N . GLU A 1 230 ? 45.799 16.340 30.141 1.00 41.25 230 GLU A N 1
ATOM 1812 C CA . GLU A 1 230 ? 46.045 16.906 31.474 1.00 41.25 230 GLU A CA 1
ATOM 1813 C C . GLU A 1 230 ? 45.804 18.422 31.610 1.00 41.25 230 GLU A C 1
ATOM 1815 O O . GLU A 1 230 ? 46.428 19.260 30.965 1.00 41.25 230 GLU A O 1
ATOM 1820 N N . SER A 1 231 ? 44.931 18.878 32.511 1.00 37.09 231 SER A N 1
ATOM 1821 C CA . SER A 1 231 ? 44.845 18.426 33.907 1.00 37.09 231 SER A CA 1
ATOM 1822 C C . SER A 1 231 ? 43.553 18.901 34.602 1.00 37.09 231 SER A C 1
ATOM 1824 O O . SER A 1 231 ? 43.178 20.061 34.454 1.00 37.09 231 SER A O 1
ATOM 1826 N N . GLU A 1 232 ? 42.979 17.976 35.393 1.00 38.09 232 GLU A N 1
ATOM 1827 C CA . GLU A 1 232 ? 42.458 18.131 36.775 1.00 38.09 232 GLU A CA 1
ATOM 1828 C C . GLU A 1 232 ? 41.253 19.050 37.053 1.00 38.09 232 GLU A C 1
ATOM 1830 O O . GLU A 1 232 ? 41.086 20.103 36.457 1.00 38.09 232 GLU A O 1
ATOM 1835 N N . GLU A 1 233 ? 40.409 18.838 38.060 1.00 38.75 233 GLU A N 1
ATOM 1836 C CA . GLU A 1 233 ? 39.869 17.714 38.841 1.00 38.75 233 GLU A CA 1
ATOM 1837 C C . GLU A 1 233 ? 38.704 18.380 39.628 1.00 38.75 233 GLU A C 1
ATOM 1839 O O . GLU A 1 233 ? 38.799 19.557 39.968 1.00 38.75 233 GLU A O 1
ATOM 1844 N N . SER A 1 234 ? 37.615 17.644 39.866 1.00 38.56 234 SER A N 1
ATOM 1845 C CA . SER A 1 234 ? 36.723 17.689 41.047 1.00 38.56 234 SER A CA 1
ATOM 184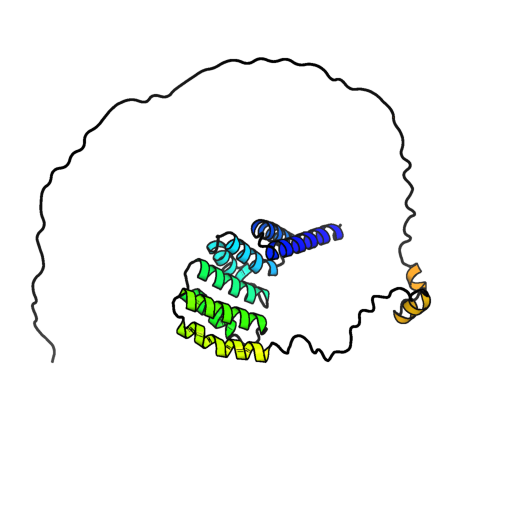6 C C . SER A 1 234 ? 36.315 19.026 41.710 1.00 38.56 234 SER A C 1
ATOM 1848 O O . SER A 1 234 ? 37.155 19.704 42.283 1.00 38.56 234 SER A O 1
ATOM 1850 N N . ASP A 1 235 ? 35.002 19.322 41.773 1.00 33.03 235 ASP A N 1
ATOM 1851 C CA . ASP A 1 235 ? 34.236 19.475 43.041 1.00 33.03 235 ASP A CA 1
ATOM 1852 C C . ASP A 1 235 ? 32.734 19.769 42.771 1.00 33.03 235 ASP A C 1
ATOM 1854 O O . ASP A 1 235 ? 32.375 20.772 42.154 1.00 33.03 235 ASP A O 1
ATOM 1858 N N . GLU A 1 236 ? 31.849 18.896 43.255 1.00 40.78 236 GLU A N 1
ATOM 1859 C CA . GLU A 1 236 ? 30.473 19.225 43.669 1.00 40.78 236 GLU A CA 1
ATOM 1860 C C . GLU A 1 236 ? 30.510 19.246 45.209 1.00 40.78 236 GLU A C 1
ATOM 1862 O O . GLU A 1 236 ? 31.157 18.358 45.776 1.00 40.78 236 GLU A O 1
ATOM 1867 N N . PRO A 1 237 ? 29.800 20.153 45.917 1.00 49.22 237 PRO A N 1
ATOM 1868 C CA . PRO A 1 237 ? 28.369 19.916 46.129 1.00 49.22 237 PRO A CA 1
ATOM 1869 C C . PRO A 1 237 ? 27.477 21.170 46.325 1.00 49.22 237 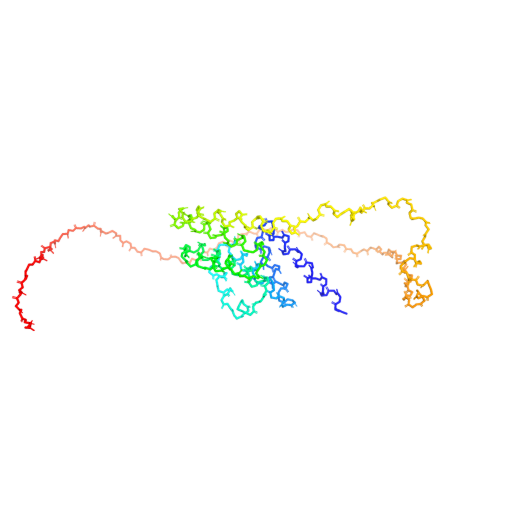PRO A C 1
ATOM 1871 O O . PRO A 1 237 ? 27.916 22.317 46.372 1.00 49.22 237 PRO A O 1
ATOM 1874 N N . ALA A 1 238 ? 26.181 20.873 46.440 1.00 42.22 238 ALA A N 1
ATOM 1875 C CA . ALA A 1 238 ? 25.017 21.728 46.664 1.00 42.22 238 ALA A CA 1
ATOM 1876 C C . ALA A 1 238 ? 24.976 22.523 47.987 1.00 42.22 238 ALA A C 1
ATOM 1878 O O . ALA A 1 238 ? 25.514 22.064 48.984 1.00 42.22 238 ALA A O 1
ATOM 1879 N N . GLU A 1 239 ? 24.218 23.631 47.981 1.00 40.69 239 GLU A N 1
ATOM 1880 C CA . GLU A 1 239 ? 23.293 24.157 49.019 1.00 40.69 239 GLU A CA 1
ATOM 1881 C C . GLU A 1 239 ? 22.444 25.266 48.327 1.00 40.69 239 GLU A C 1
ATOM 1883 O O . GLU A 1 239 ? 23.004 26.090 47.606 1.00 40.69 239 GLU A O 1
ATOM 1888 N N . SER A 1 240 ? 21.114 25.110 48.191 1.00 39.38 240 SER A N 1
ATOM 1889 C CA . SER A 1 240 ? 20.038 25.814 48.944 1.00 39.38 240 SER A CA 1
ATOM 1890 C C . SER A 1 240 ? 20.178 27.361 48.941 1.00 39.38 240 SER A C 1
ATOM 1892 O O . SER A 1 240 ? 21.253 27.893 49.163 1.00 39.38 240 SER A O 1
ATOM 1894 N N . GLU A 1 241 ? 19.189 28.179 48.545 1.00 41.78 241 GLU A N 1
ATOM 1895 C CA . GLU A 1 241 ? 17.947 28.470 49.276 1.00 41.78 241 GLU A CA 1
ATOM 1896 C C . GLU A 1 241 ? 16.835 29.114 48.395 1.00 41.78 241 GLU A C 1
ATOM 1898 O O . GLU A 1 241 ? 17.088 29.980 47.560 1.00 41.78 241 GLU A O 1
ATOM 1903 N N . GLU A 1 242 ? 15.595 28.673 48.648 1.00 39.19 242 GLU A N 1
ATOM 1904 C CA . GLU A 1 242 ? 14.375 29.470 48.915 1.00 39.19 242 GLU A CA 1
ATOM 1905 C C . GLU A 1 242 ? 13.963 30.645 47.994 1.00 39.19 242 GLU A C 1
ATOM 1907 O O . GLU A 1 242 ? 14.442 31.773 48.107 1.00 39.19 242 GLU A O 1
ATOM 1912 N N . SER A 1 243 ? 12.866 30.455 47.251 1.00 42.12 243 SER A N 1
ATOM 1913 C CA . SER A 1 243 ? 11.604 31.163 47.554 1.00 42.12 243 SER A CA 1
ATOM 1914 C C . SER A 1 243 ? 10.460 30.630 46.695 1.00 42.12 243 SER A C 1
ATOM 1916 O O . SER A 1 243 ? 10.394 30.860 45.488 1.00 42.12 243 SER A O 1
ATOM 1918 N N . ALA A 1 244 ? 9.543 29.935 47.359 1.00 46.53 244 ALA A N 1
ATOM 1919 C CA . ALA A 1 244 ? 8.161 29.794 46.942 1.00 46.53 244 ALA A CA 1
ATOM 1920 C C . ALA A 1 244 ? 7.347 30.839 47.711 1.00 46.53 244 ALA A C 1
ATOM 1922 O O . ALA A 1 244 ? 7.452 30.861 48.930 1.00 46.53 244 ALA A O 1
ATOM 1923 N N . ASP A 1 245 ? 6.583 31.681 47.015 1.00 39.78 245 ASP A N 1
ATOM 1924 C CA . ASP A 1 245 ? 5.217 32.090 47.382 1.00 39.78 245 ASP A CA 1
ATOM 1925 C C . ASP A 1 245 ? 4.710 33.073 46.315 1.00 39.78 245 ASP A C 1
ATOM 1927 O O . ASP A 1 245 ? 5.337 34.104 46.082 1.00 39.78 245 ASP A O 1
ATOM 1931 N N . ASP A 1 246 ? 3.633 32.726 45.614 1.00 42.78 246 ASP A N 1
ATOM 1932 C CA . ASP A 1 246 ? 2.396 33.519 45.650 1.00 42.78 246 ASP A CA 1
ATOM 1933 C C . ASP A 1 246 ? 1.324 32.782 44.832 1.00 42.78 246 ASP A C 1
ATOM 1935 O O . ASP A 1 246 ? 1.447 32.556 43.623 1.00 42.78 246 ASP A O 1
ATOM 1939 N N . ALA A 1 247 ? 0.296 32.330 45.541 1.00 44.06 247 ALA A N 1
ATOM 1940 C CA . ALA A 1 247 ? -0.902 31.696 45.013 1.00 44.06 247 ALA A CA 1
ATOM 1941 C C . ALA A 1 247 ? -2.071 32.715 45.009 1.00 44.06 247 ALA A C 1
ATOM 1943 O O . ALA A 1 247 ? -1.992 33.744 45.673 1.00 44.06 247 ALA A O 1
ATOM 1944 N N . PRO A 1 248 ? -3.169 32.450 44.276 1.00 59.41 248 PRO A N 1
ATOM 1945 C CA . PRO A 1 248 ? -4.088 33.469 43.763 1.00 59.41 248 PRO A CA 1
ATOM 1946 C C . PRO A 1 248 ? -5.334 33.712 44.638 1.00 59.41 248 PRO A C 1
ATOM 1948 O O . PRO A 1 248 ? -5.771 32.816 45.356 1.00 59.41 248 PRO A O 1
ATOM 1951 N N . ALA A 1 249 ? -5.949 34.897 44.501 1.00 38.59 249 ALA A N 1
ATOM 1952 C CA . ALA A 1 249 ? -7.298 35.290 44.965 1.00 38.59 249 ALA A CA 1
ATOM 1953 C C . ALA A 1 249 ? -7.524 36.783 44.598 1.00 38.59 249 ALA A C 1
ATOM 1955 O O . ALA A 1 249 ? -6.576 37.550 44.684 1.00 38.59 249 ALA A O 1
ATOM 1956 N N . GLU A 1 250 ? -8.663 37.349 44.193 1.00 46.06 250 GLU A N 1
ATOM 1957 C CA . GLU A 1 250 ? -10.052 36.941 43.984 1.00 46.06 250 GLU A CA 1
ATOM 1958 C C . GLU A 1 250 ? -10.724 37.938 43.006 1.00 46.06 250 GLU A C 1
ATOM 1960 O O . GLU A 1 250 ? -10.249 39.053 42.797 1.00 46.06 250 GLU A O 1
ATOM 1965 N N . ALA A 1 251 ? -11.845 37.482 42.445 1.00 46.47 251 ALA A N 1
ATOM 1966 C CA . ALA A 1 251 ? -13.006 38.204 41.929 1.00 46.47 251 ALA A CA 1
ATOM 1967 C C . ALA A 1 251 ? -13.142 39.718 42.214 1.00 46.47 251 ALA A C 1
ATOM 1969 O O . ALA A 1 251 ? -13.204 40.131 43.366 1.00 46.47 251 ALA A O 1
ATOM 1970 N N . GLU A 1 252 ? -13.446 40.484 41.160 1.00 51.41 252 GLU A N 1
ATOM 1971 C CA . GLU A 1 252 ? -14.487 41.515 41.227 1.00 51.41 252 GLU A CA 1
ATOM 1972 C C . GLU A 1 252 ? -15.397 41.450 39.994 1.00 51.41 252 GLU A C 1
ATOM 1974 O O . GLU A 1 252 ? -14.965 41.339 38.846 1.00 51.41 252 GLU A O 1
ATOM 1979 N N . SER A 1 253 ? -16.688 41.467 40.297 1.00 48.66 253 SER A N 1
ATOM 1980 C CA . SER A 1 253 ? -17.845 41.549 39.421 1.00 48.66 253 SER A CA 1
ATOM 1981 C C . SER A 1 253 ? -18.411 42.969 39.463 1.00 48.66 253 SER A C 1
ATOM 1983 O O . SER A 1 253 ? -18.667 43.441 40.564 1.00 48.66 253 SER A O 1
ATOM 1985 N N . GLU A 1 254 ? -18.695 43.581 38.312 1.00 50.31 254 GLU A N 1
ATOM 1986 C CA . GLU A 1 254 ? -19.738 44.615 38.115 1.00 50.31 254 GLU A CA 1
ATOM 1987 C C . GLU A 1 254 ? -19.927 44.821 36.592 1.00 50.31 254 GLU A C 1
ATOM 1989 O O . GLU A 1 254 ? -18.966 45.082 35.873 1.00 50.31 254 GLU A O 1
ATOM 1994 N N . GLU A 1 255 ? -21.044 44.324 36.041 1.00 51.97 255 GLU A N 1
ATOM 1995 C CA . GLU A 1 255 ? -22.212 45.085 35.526 1.00 51.97 255 GLU A CA 1
ATOM 1996 C C . GLU A 1 255 ? -21.941 45.847 34.209 1.00 51.97 255 GLU A C 1
ATOM 1998 O O . GLU A 1 255 ? -21.127 46.759 34.135 1.00 51.97 255 GLU A O 1
ATOM 2003 N N . THR A 1 256 ? -22.566 45.496 33.080 1.00 49.00 256 THR A N 1
ATOM 2004 C CA . THR A 1 256 ? -23.926 45.903 32.641 1.00 49.00 256 THR A CA 1
ATOM 2005 C C . THR A 1 256 ? -24.174 45.243 31.260 1.00 49.00 256 THR A C 1
ATOM 2007 O O . THR A 1 256 ? -23.217 44.986 30.537 1.00 49.00 256 THR A O 1
ATOM 2010 N N . GLU A 1 257 ? -25.374 44.792 30.882 1.00 52.34 257 GLU A N 1
ATOM 2011 C CA . GLU A 1 257 ? -26.419 45.619 30.258 1.00 52.34 257 GLU A CA 1
ATOM 2012 C C . GLU A 1 257 ? -27.804 44.937 30.262 1.00 52.34 257 GLU A C 1
ATOM 2014 O O . GLU A 1 257 ? -27.945 43.718 30.376 1.00 52.34 257 GLU A O 1
ATOM 2019 N N . GLU A 1 258 ? -28.776 45.838 30.149 1.00 54.81 258 GLU A N 1
ATOM 2020 C CA . GLU A 1 258 ? -30.242 45.798 30.194 1.00 54.81 258 GLU A CA 1
ATOM 2021 C C . GLU A 1 258 ? -30.927 45.047 29.034 1.00 54.81 258 GLU A C 1
ATOM 2023 O O . GLU A 1 258 ? -30.391 45.048 27.901 1.00 54.81 258 GLU A O 1
#

Secondary structure (DSSP, 8-state):
-HHHHHHHHHHHHHHHHHHHHTT-HHHHHHHHHHHHHHH--GGGHHHHHHHHHHTT-HHHHHHHHTSHHHHH--SHHHHHHHHHHHHHHHHTT-HHHHHHHHHHHHH-TTS-HHHHHHHHHHHHHHHHHTT-HHHHHHTHHHHHHHHHHHTTSS--TT---------TTS---HHHHHHHTT--TTGGGGSPP-----------------------------------------------------------------

Organism: NCBI:txid518634

pLDDT: mean 74.72, std 25.07, range [32.06, 98.88]